Protein 1S8N (pdb70)

Secondary structure (DSSP, 8-state):
----EEEEE-SSHHHHHHHHHHHHHTT-EEEEEESSHHHHHHHHHHH--SEEEEESS-SSS-HHHHHHHHHHTT-S-EEEEEEGGGHHHHHTTGGGS-EEEEEES--HHHHHHHHHHHHHHHHHHHHHHHH-SSHHHHHHHHHHHHHHHHHHHHHH---HHHHHHHHHHHHHHTTS-HHHHHHHHHHHH-

B-factor: mean 19.97, std 8.69, range [7.73, 56.07]

CATH classification: 3.40.50.2300 (+1 more: 1.10.10.10)

GO terms:
  GO:0000160 phosphorelay signal transduction system (P, IDA)
  GO:0005886 plasma membrane (C, HDA)
  GO:0043168 anion binding (F, IDA)

Radius of gyration: 16.88 Å; Cα contacts (8 Å, |Δi|>4): 310; chains: 1; bounding box: 34×31×49 Å

Foldseek 3Di:
DAFAEEEEEDQPVVQQVQVVVLSVVVRHDYPYYHQALVVQLVCCVVVLGAEYEYEQQGPPAGNLRSVLVSQQVLSYFYEYEDAPVCVVSNVVRCVRHAYFYFHPPDDSVRVVVRSLRSRLRSVLVVLLVVFPDDPVRSVVLVVLLVVLLVQCCVVVVDDSSVSSVVLVVVCVVVVHDSSVSSVVSVVVRD

Sequence (190 aa):
AVPRRVLIAEDEALIRMDLAEMLREEGYEIVGEAGDGQEAVELAELHKPDLVIMDVKMPRRDGIDAASEIASKRIAPIVVLTAFSQRDLVERARDAGAMAYLVKPFSISDLIPAIELAVSRFREITALEGEVATLSERLETRKLVERAKGLLQTKHGMTEPDAFKWIQRAAMDRRTTMKRVAEVVLETLG

Structure (mmCIF, N/CA/C/O backbone):
data_1S8N
#
_entry.id   1S8N
#
_cell.length_a   44.836
_cell.length_b   44.836
_cell.length_c   180.626
_cell.angle_alpha   90.00
_cell.angle_beta   90.00
_cell.angle_gamma   90.00
#
_symmetry.space_group_name_H-M   'P 43 21 2'
#
loop_
_entity.id
_entity.type
_entity.pdbx_description
1 polymer 'putative antiterminator'
2 non-polymer 'AZIDE ION'
3 water water
#
loop_
_atom_site.group_PDB
_atom_site.id
_atom_site.type_symbol
_atom_site.label_atom_id
_atom_site.label_alt_id
_atom_site.label_comp_id
_atom_site.label_asym_id
_atom_site.label_entity_id
_atom_site.label_seq_id
_atom_site.pdbx_PDB_ins_code
_atom_site.Cartn_x
_atom_site.Cartn_y
_atom_site.Cartn_z
_atom_site.occupancy
_atom_site.B_iso_or_equiv
_atom_site.auth_seq_id
_atom_site.auth_comp_id
_atom_site.auth_asym_id
_atom_site.auth_atom_id
_atom_site.pdbx_PDB_model_num
ATOM 1 N N . ALA A 1 11 ? 13.006 23.229 38.653 1.00 38.63 11 ALA A N 1
ATOM 2 C CA . ALA A 1 11 ? 14.394 22.853 38.288 1.00 41.52 11 ALA A CA 1
ATOM 3 C C . ALA A 1 11 ? 14.864 21.693 39.168 1.00 39.74 11 ALA A C 1
ATOM 4 O O . ALA A 1 11 ? 14.206 20.639 39.232 1.00 43.68 11 ALA A O 1
ATOM 6 N N . VAL A 1 12 ? 15.992 21.884 39.851 1.00 34.44 12 VAL A N 1
ATOM 7 C CA . VAL A 1 12 ? 16.437 20.914 40.844 1.00 29.25 12 VAL A CA 1
ATOM 8 C C . VAL A 1 12 ? 15.470 20.878 42.031 1.00 25.66 12 VAL A C 1
ATOM 9 O O . VAL A 1 12 ? 14.837 21.881 42.374 1.00 22.06 12 VAL A O 1
ATOM 13 N N . PRO A 1 13 ? 15.378 19.718 42.669 1.00 22.9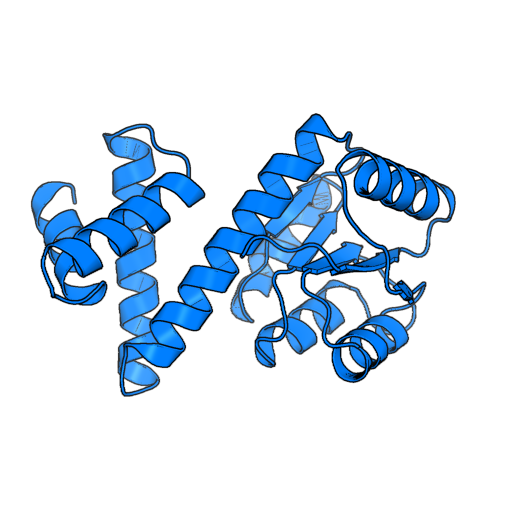9 13 PRO A N 1
ATOM 14 C CA . PRO A 1 13 ? 14.536 19.555 43.857 1.00 20.21 13 PRO A CA 1
ATOM 15 C C . PRO A 1 13 ? 14.947 20.487 44.992 1.00 20.33 13 PRO A C 1
ATOM 16 O O . PRO A 1 13 ? 16.152 20.677 45.219 1.00 20.83 13 PRO A O 1
ATOM 20 N N . ARG A 1 14 ? 13.964 21.069 45.684 1.00 17.82 14 ARG A N 1
ATOM 21 C CA . ARG A 1 14 ? 14.194 21.799 46.935 1.00 18.01 14 ARG A CA 1
ATOM 22 C C . ARG A 1 14 ? 13.404 21.246 48.120 1.00 17.38 14 ARG A C 1
ATOM 23 O O . ARG A 1 14 ? 13.878 21.255 49.257 1.00 17.40 14 ARG A O 1
ATOM 31 N N . ARG A 1 15 ? 12.187 20.780 47.866 1.00 14.41 15 ARG A N 1
ATOM 32 C CA . ARG A 1 15 ? 11.273 20.405 48.940 1.00 14.33 15 ARG A CA 1
ATOM 33 C C . ARG A 1 15 ? 11.357 18.893 49.190 1.00 14.18 15 ARG A C 1
ATOM 34 O O . ARG A 1 15 ? 11.063 18.088 48.303 1.00 12.94 15 ARG A O 1
ATOM 42 N N . VAL A 1 16 ? 11.781 18.496 50.389 1.00 13.90 16 VAL A N 1
ATOM 43 C CA . VAL A 1 16 ? 12.137 17.092 50.623 1.00 13.00 16 VAL A CA 1
ATOM 44 C C . VAL A 1 16 ? 11.316 16.477 51.775 1.00 13.61 16 VAL A C 1
ATOM 45 O O . VAL A 1 16 ? 11.134 17.072 52.837 1.00 12.05 16 VAL A O 1
ATOM 52 N N . LEU A 1 17 ? 10.813 15.265 51.536 1.00 12.47 17 LEU A N 1
ATOM 53 C CA . LEU A 1 17 ? 10.196 14.429 52.573 1.00 10.80 17 LEU A CA 1
ATOM 54 C C . LEU A 1 17 ? 11.217 13.393 53.017 1.00 11.55 17 LEU A C 1
ATOM 55 O O . LEU A 1 17 ? 11.787 12.698 52.164 1.00 12.74 17 LEU A O 1
ATOM 60 N N . ILE A 1 18 ? 11.490 13.314 54.321 1.00 12.44 18 ILE A N 1
ATOM 61 C CA . ILE A 1 18 ? 12.348 12.251 54.825 1.00 14.30 18 ILE A CA 1
ATOM 62 C C . ILE A 1 18 ? 11.543 11.238 55.619 1.00 11.82 18 ILE A C 1
ATOM 63 O O . ILE A 1 18 ? 10.511 11.568 56.185 1.00 13.42 18 ILE A O 1
ATOM 68 N N . ALA A 1 19 ? 12.002 9.989 55.604 1.00 13.87 19 ALA A N 1
ATOM 69 C CA . ALA A 1 19 ? 11.362 8.912 56.351 1.00 12.04 19 ALA A CA 1
ATOM 70 C C . ALA A 1 19 ? 12.419 8.004 56.961 1.00 13.94 19 ALA A C 1
ATOM 71 O O . ALA A 1 19 ? 13.152 7.329 56.248 1.00 14.30 19 ALA A O 1
ATOM 73 N N . GLU A 1 20 ? 12.516 8.030 58.286 1.00 13.50 20 GLU A N 1
ATOM 74 C CA . GLU A 1 20 ? 13.566 7.307 58.984 1.00 13.07 20 GLU A CA 1
ATOM 75 C C . GLU A 1 20 ? 13.138 7.161 60.434 1.00 15.12 20 GLU A C 1
ATOM 76 O O . GLU A 1 20 ? 12.786 8.147 61.070 1.00 15.88 20 GLU A O 1
ATOM 82 N N . ASP A 1 21 ? 13.199 5.946 60.963 1.00 13.53 21 ASP A N 1
ATOM 83 C CA . ASP A 1 21 ? 12.741 5.710 62.316 1.00 14.78 21 ASP A CA 1
ATOM 84 C C . ASP A 1 21 ? 13.840 5.914 63.360 1.00 11.67 21 ASP A C 1
ATOM 85 O O . ASP A 1 21 ? 13.538 6.194 64.509 1.00 15.05 21 ASP A O 1
ATOM 94 N N . GLU A 1 22 ? 15.107 5.847 62.954 1.00 12.12 22 GLU A N 1
ATOM 95 C CA . GLU A 1 22 ? 16.200 6.119 63.883 1.00 12.17 22 GLU A CA 1
ATOM 96 C C . GLU A 1 22 ? 16.396 7.634 63.996 1.00 10.75 22 GLU A C 1
ATOM 97 O O . GLU A 1 22 ? 16.709 8.292 63.002 1.00 12.72 22 GLU A O 1
ATOM 103 N N . ALA A 1 23 ? 16.223 8.169 65.199 1.00 10.91 23 ALA A N 1
ATOM 104 C CA . ALA A 1 23 ? 16.167 9.617 65.404 1.00 10.88 23 ALA A CA 1
ATOM 105 C C . ALA A 1 23 ? 17.480 10.278 65.032 1.00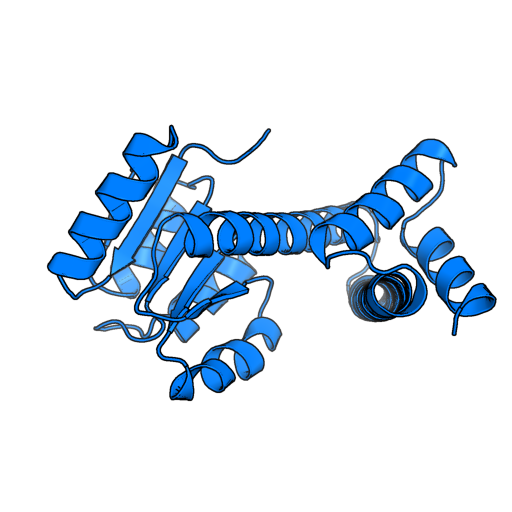 12.41 23 ALA A C 1
ATOM 106 O O . ALA A 1 23 ? 17.487 11.372 64.502 1.00 11.24 23 ALA A O 1
ATOM 108 N N . LEU A 1 24 ? 18.606 9.630 65.302 1.00 12.03 24 LEU A N 1
ATOM 109 C CA . LEU A 1 24 ? 19.876 10.288 65.028 1.00 10.79 24 LEU A CA 1
ATOM 110 C C . LEU A 1 24 ? 20.131 10.397 63.517 1.00 11.79 24 LEU A C 1
ATOM 111 O O . LEU A 1 24 ? 20.554 11.439 63.025 1.00 12.14 24 LEU A O 1
ATOM 116 N N . ILE A 1 25 ? 19.857 9.335 62.764 1.00 12.17 25 ILE A N 1
ATOM 117 C CA . ILE A 1 25 ? 19.980 9.401 61.314 1.00 13.22 25 ILE A CA 1
ATOM 118 C C . ILE A 1 25 ? 19.023 10.435 60.740 1.00 11.37 25 ILE A C 1
ATOM 119 O O . ILE A 1 25 ? 19.384 11.212 59.877 1.00 12.82 25 ILE A O 1
ATOM 124 N N . ARG A 1 26 ? 17.796 10.450 61.251 1.00 12.28 26 ARG A N 1
ATOM 125 C CA . ARG A 1 26 ? 16.818 11.442 60.833 1.00 12.93 26 ARG A CA 1
ATOM 126 C C . ARG A 1 26 ? 17.305 12.878 61.054 1.00 13.42 26 ARG A C 1
ATOM 127 O O . ARG A 1 26 ? 17.219 13.724 60.154 1.00 12.42 26 ARG A O 1
ATOM 135 N N . MET A 1 27 ? 17.816 13.152 62.247 1.00 12.85 27 MET A N 1
ATOM 136 C CA . MET A 1 27 ? 18.273 14.495 62.591 1.00 12.41 27 MET A CA 1
ATOM 137 C C . MET A 1 27 ? 19.482 14.863 61.738 1.00 11.35 27 MET A C 1
ATOM 138 O O . MET A 1 27 ? 19.584 15.992 61.245 1.00 11.62 27 MET A O 1
ATOM 143 N N . ASP A 1 28 ? 20.401 13.922 61.548 1.00 11.55 28 ASP A N 1
ATOM 144 C CA . ASP A 1 28 ? 21.599 14.230 60.805 1.00 12.78 28 ASP A CA 1
ATOM 145 C C . ASP A 1 28 ? 21.270 14.468 59.343 1.00 11.05 28 ASP A C 1
ATOM 146 O O . ASP A 1 28 ? 21.821 15.373 58.710 1.00 13.29 28 ASP A O 1
ATOM 151 N N . LEU A 1 29 ? 20.338 13.681 58.815 1.00 10.98 29 LEU A N 1
ATOM 152 C CA . LEU A 1 29 ? 19.923 13.832 57.417 1.00 12.04 29 LEU A CA 1
ATOM 153 C C . LEU A 1 29 ? 19.245 15.194 57.225 1.00 13.59 29 LEU A C 1
ATOM 154 O O . LEU A 1 29 ? 19.551 15.926 56.272 1.00 11.96 29 LEU A O 1
ATOM 159 N N . ALA A 1 30 ? 18.336 15.550 58.127 1.00 11.65 30 ALA A N 1
ATOM 160 C CA . ALA A 1 30 ? 17.666 16.839 58.015 1.00 12.57 30 ALA A CA 1
ATOM 161 C C . ALA A 1 30 ? 18.650 17.992 58.030 1.00 13.21 30 ALA A C 1
ATOM 162 O O . ALA A 1 30 ? 18.527 18.932 57.262 1.00 13.13 30 ALA A O 1
ATOM 164 N N . GLU A 1 31 ? 19.627 17.917 58.915 1.00 11.26 31 GLU A N 1
ATOM 165 C CA . GLU A 1 31 ? 20.636 18.972 59.010 1.00 11.34 31 GLU A CA 1
ATOM 166 C C . GLU A 1 31 ? 21.481 19.119 57.739 1.00 14.50 31 GLU A C 1
ATOM 167 O O . GLU A 1 31 ? 21.673 20.238 57.258 1.00 13.62 31 GLU A O 1
ATOM 173 N N . MET A 1 32 ? 21.984 18.007 57.220 1.00 13.05 32 MET A N 1
ATOM 174 C CA . MET A 1 32 ? 22.708 17.954 55.945 1.00 15.21 32 MET A CA 1
ATOM 175 C C . MET A 1 32 ? 21.916 18.660 54.866 1.00 14.89 32 MET A C 1
ATOM 176 O O . MET A 1 32 ? 22.444 19.449 54.081 1.00 14.94 32 MET A O 1
ATOM 181 N N . LEU A 1 33 ? 20.650 18.302 54.784 1.00 12.95 33 LEU A N 1
ATOM 182 C CA . LEU A 1 33 ? 19.805 18.809 53.714 1.00 12.81 33 LEU A CA 1
ATOM 183 C C . LEU A 1 33 ? 19.595 20.302 53.856 1.00 14.94 33 LEU A C 1
ATOM 184 O O . LEU A 1 33 ? 19.694 21.039 52.880 1.00 13.28 33 LEU A O 1
ATOM 189 N N . ARG A 1 34 ? 19.325 20.774 55.069 1.00 13.59 34 ARG A N 1
ATOM 190 C CA . ARG A 1 34 ? 19.160 22.208 55.280 1.00 13.83 34 ARG A CA 1
ATOM 191 C C . ARG A 1 34 ? 20.426 22.964 54.905 1.00 15.88 34 ARG A C 1
ATOM 192 O O . ARG A 1 34 ? 20.348 24.058 54.337 1.00 14.51 34 ARG A O 1
ATOM 200 N N . GLU A 1 35 ? 21.584 22.389 55.220 1.00 10.85 35 GLU A N 1
ATOM 201 C CA . GLU A 1 35 ? 22.859 23.058 54.953 1.00 15.81 35 GLU A CA 1
ATOM 202 C C . GLU A 1 35 ? 23.090 23.204 53.448 1.00 15.57 35 GLU A C 1
ATOM 203 O O . GLU A 1 35 ? 23.849 24.083 53.013 1.00 18.09 35 GLU A O 1
ATOM 2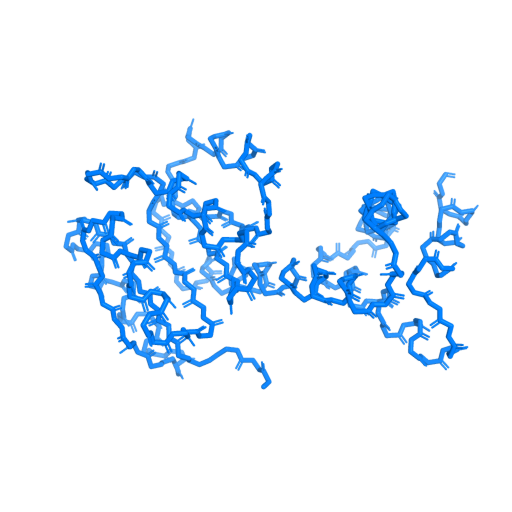09 N N . GLU A 1 36 ? 22.481 22.330 52.659 1.00 17.18 36 GLU A N 1
ATOM 210 C CA . GLU A 1 36 ? 22.709 22.338 51.217 1.00 17.45 36 GLU A CA 1
ATOM 211 C C . GLU A 1 36 ? 21.530 22.966 50.492 1.00 18.48 36 GLU A C 1
ATOM 212 O O . GLU A 1 36 ? 21.407 22.820 49.268 1.00 21.86 36 GLU A O 1
ATOM 218 N N . GLY A 1 37 ? 20.668 23.649 51.250 1.00 17.24 37 GLY A N 1
ATOM 219 C CA . GLY A 1 37 ? 19.658 24.537 50.705 1.00 18.59 37 GLY A CA 1
ATOM 220 C C . GLY A 1 37 ? 18.313 23.876 50.426 1.00 18.68 37 GLY A C 1
ATOM 221 O O . GLY A 1 37 ? 17.502 24.414 49.667 1.00 20.94 37 GLY A O 1
ATOM 222 N N . TYR A 1 38 ? 18.080 22.704 51.010 1.00 15.90 38 TYR A N 1
ATOM 223 C CA . TYR A 1 38 ? 16.772 22.067 50.934 1.00 15.75 38 TYR A CA 1
ATOM 224 C C . TYR A 1 38 ? 15.810 22.541 52.026 1.00 14.52 38 TYR A C 1
ATOM 225 O O . TYR A 1 38 ? 16.219 22.989 53.097 1.00 14.33 38 TYR A O 1
ATOM 234 N N . GLU A 1 39 ? 14.518 22.444 51.732 1.00 14.94 39 GLU A N 1
ATOM 235 C CA . GLU A 1 39 ? 13.466 22.645 52.717 1.00 15.56 39 GLU A CA 1
ATOM 236 C C . GLU A 1 39 ? 12.861 21.277 53.084 1.00 18.13 39 GLU A C 1
ATOM 237 O O . GLU A 1 39 ? 12.409 20.531 52.208 1.00 16.37 39 GLU A O 1
ATOM 243 N N . ILE A 1 40 ? 12.844 20.952 54.372 1.00 15.41 40 ILE A N 1
ATOM 244 C CA . ILE A 1 40 ? 12.157 19.748 54.843 1.00 14.62 40 ILE A CA 1
ATOM 245 C C . ILE A 1 40 ? 10.661 19.963 54.965 1.00 15.63 40 ILE A C 1
ATOM 246 O O . ILE A 1 40 ? 10.208 20.737 55.801 1.00 18.29 40 ILE A O 1
ATOM 251 N N . VAL A 1 41 ? 9.881 19.274 54.140 1.00 13.16 41 VAL A N 1
ATOM 252 C CA . VAL A 1 41 ? 8.430 19.475 54.180 1.00 15.18 41 VAL A CA 1
ATOM 253 C C . VAL A 1 41 ? 7.709 18.359 54.918 1.00 14.90 41 VAL A C 1
ATOM 254 O O . VAL A 1 41 ? 6.493 18.431 55.114 1.00 20.18 41 VAL A O 1
ATOM 258 N N . GLY A 1 42 ? 8.446 17.340 55.346 1.00 16.24 42 GLY A N 1
ATOM 259 C CA . GLY A 1 42 ? 7.868 16.312 56.194 1.00 14.59 42 GLY A CA 1
ATOM 260 C C . GLY A 1 42 ? 8.907 15.385 56.777 1.00 12.35 42 GLY A C 1
ATOM 261 O O . GLY A 1 42 ? 9.961 15.177 56.190 1.00 15.31 42 GLY A O 1
ATOM 262 N N . GLU A 1 43 ? 8.602 14.831 57.946 1.00 16.01 43 GLU A N 1
ATOM 263 C CA . GLU A 1 43 ? 9.426 13.793 58.551 1.00 16.25 43 GLU A CA 1
ATOM 264 C C . GLU A 1 43 ? 8.552 12.630 58.988 1.00 19.01 43 GLU A C 1
ATOM 265 O O . GLU A 1 43 ? 7.801 12.730 59.958 1.00 20.31 43 GLU A O 1
ATOM 271 N N . ALA A 1 44 ? 8.630 11.528 58.252 1.00 18.52 44 ALA A N 1
ATOM 272 C CA . ALA A 1 44 ? 7.867 10.336 58.602 1.00 18.31 44 ALA A CA 1
ATOM 273 C C . ALA A 1 44 ? 8.758 9.393 59.410 1.00 18.68 44 ALA A C 1
ATOM 274 O O . ALA A 1 44 ? 9.979 9.362 59.249 1.00 21.26 44 ALA A O 1
ATOM 276 N N . GLY A 1 45 ? 8.146 8.658 60.325 1.00 22.58 45 GLY A N 1
ATOM 277 C CA . GLY A 1 45 ? 8.863 7.646 61.074 1.00 22.28 45 GLY A CA 1
ATOM 278 C C . GLY A 1 45 ? 8.298 6.266 60.809 1.00 25.27 45 GLY A C 1
ATOM 279 O O . GLY A 1 45 ? 8.770 5.287 61.391 1.00 26.56 45 GLY A O 1
ATOM 280 N N . ASP A 1 46 ? 7.295 6.185 59.933 1.00 24.69 46 ASP A N 1
ATOM 281 C CA . ASP A 1 46 ? 6.858 4.900 59.393 1.00 22.70 46 ASP A CA 1
ATOM 282 C C . ASP A 1 46 ? 6.442 4.958 57.913 1.00 22.99 46 ASP A C 1
ATOM 283 O O . ASP A 1 46 ? 6.150 6.027 57.363 1.00 21.30 46 ASP A O 1
ATOM 288 N N . GLY A 1 47 ? 6.440 3.791 57.277 1.00 17.49 47 GLY A N 1
ATOM 289 C CA . GLY A 1 47 ? 6.289 3.689 55.840 1.00 12.86 47 GLY A CA 1
ATOM 290 C C . GLY A 1 47 ? 4.915 4.112 55.351 1.00 12.67 47 GLY A C 1
ATOM 291 O O . GLY A 1 47 ? 4.774 4.603 54.235 1.00 12.77 47 GLY A O 1
ATOM 292 N N . GLN A 1 48 ? 3.896 3.937 56.180 1.00 13.20 48 GLN A N 1
ATOM 293 C CA . GLN A 1 48 ? 2.558 4.330 55.788 1.00 14.36 48 GLN A CA 1
ATOM 294 C C . GLN A 1 48 ? 2.429 5.853 55.784 1.00 15.76 48 GLN A C 1
ATOM 295 O O . GLN A 1 48 ? 1.891 6.431 54.837 1.00 14.08 48 GLN A O 1
ATOM 301 N N . GLU A 1 49 ? 2.927 6.504 56.831 1.00 16.81 49 GLU A N 1
ATOM 302 C CA . GLU A 1 49 ? 2.932 7.962 56.842 1.00 17.57 49 GLU A CA 1
ATOM 303 C C . GLU A 1 49 ? 3.710 8.484 55.642 1.00 15.73 49 GLU A C 1
ATOM 304 O O . GLU A 1 49 ? 3.336 9.493 55.062 1.00 15.32 49 GLU A O 1
ATOM 310 N N . ALA A 1 50 ? 4.781 7.793 55.267 1.00 14.91 50 ALA A N 1
ATOM 311 C CA . ALA A 1 50 ? 5.634 8.257 54.165 1.00 14.80 50 ALA A CA 1
ATOM 312 C C . ALA A 1 50 ? 4.818 8.325 52.878 1.00 15.21 50 ALA A C 1
ATOM 313 O O . ALA A 1 50 ? 4.849 9.325 52.163 1.00 14.38 50 ALA A O 1
ATOM 315 N N . VAL A 1 51 ? 4.087 7.261 52.581 1.00 12.67 51 VAL A N 1
ATOM 316 C CA . VAL A 1 51 ? 3.240 7.251 51.400 1.00 11.01 51 VAL A CA 1
ATOM 317 C C . VAL A 1 51 ? 2.187 8.346 51.480 1.00 13.30 51 VAL A C 1
ATOM 318 O O . VAL A 1 51 ? 1.953 9.064 50.507 1.00 13.02 51 VAL A O 1
ATOM 322 N N . GLU A 1 52 ? 1.555 8.480 52.644 1.00 12.08 52 GLU A N 1
ATOM 323 C CA . GLU A 1 52 ? 0.491 9.458 52.826 1.00 14.65 52 GLU A CA 1
ATOM 324 C C . GLU A 1 52 ? 0.996 10.890 52.622 1.00 13.47 52 GLU A C 1
ATOM 325 O O . GLU A 1 52 ? 0.343 11.693 51.975 1.00 15.41 52 GLU A O 1
ATOM 331 N N . LEU A 1 53 ? 2.146 11.201 53.194 1.00 12.61 53 LEU A N 1
ATOM 332 C CA . LEU A 1 53 ? 2.706 12.549 53.107 1.00 14.53 53 LEU A CA 1
ATOM 333 C C . LEU A 1 53 ? 3.200 12.845 51.691 1.00 17.52 53 LEU A C 1
ATOM 334 O O . LEU A 1 53 ? 3.051 13.962 51.187 1.00 17.93 53 LEU A O 1
ATOM 339 N N . ALA A 1 54 ? 3.759 11.840 51.032 1.00 14.61 54 ALA A N 1
ATOM 340 C CA . ALA A 1 54 ? 4.194 12.022 49.657 1.00 11.25 54 ALA A CA 1
ATOM 341 C C . ALA A 1 54 ? 3.014 12.375 48.759 1.00 14.24 54 ALA A C 1
ATOM 342 O O . ALA A 1 54 ? 3.116 13.225 47.878 1.00 14.74 54 ALA A O 1
ATOM 344 N N . GLU A 1 55 ? 1.885 11.726 48.995 1.00 13.09 55 GLU A N 1
ATOM 345 C CA . GLU A 1 55 ? 0.639 12.060 48.308 1.00 16.44 55 GLU A CA 1
ATOM 346 C C . GLU A 1 55 ? 0.059 13.413 48.734 1.00 13.95 55 GLU A C 1
ATOM 347 O O . GLU A 1 55 ? -0.478 14.141 47.897 1.00 20.19 55 GLU A O 1
ATOM 353 N N . LEU A 1 56 ? 0.192 13.771 50.011 1.00 15.93 56 LEU A N 1
ATOM 354 C CA . LEU A 1 56 ? -0.425 15.002 50.510 1.00 15.63 56 LEU A CA 1
ATOM 355 C C . LEU A 1 56 ? 0.322 16.225 49.994 1.00 17.30 56 LEU A C 1
ATOM 356 O O . LEU A 1 56 ? -0.290 17.178 49.485 1.00 17.47 56 LEU A O 1
ATOM 361 N N . HIS A 1 57 ? 1.643 16.181 50.119 1.00 16.75 57 HIS A N 1
ATOM 362 C CA . HIS A 1 57 ? 2.474 17.363 49.986 1.00 16.59 57 HIS A CA 1
ATOM 363 C C . HIS A 1 57 ? 3.131 17.405 48.598 1.00 15.84 57 HIS A C 1
ATOM 364 O O . HIS A 1 57 ? 3.580 18.461 48.179 1.00 17.33 57 HIS A O 1
ATOM 371 N N . LYS A 1 58 ? 3.172 16.263 47.899 1.00 12.41 58 LYS A N 1
ATOM 372 C CA . LYS A 1 58 ? 3.856 16.136 46.602 1.00 9.56 58 LYS A CA 1
ATOM 373 C C . LYS A 1 58 ? 5.237 16.788 46.631 1.00 13.30 58 LYS A C 1
ATOM 374 O O . L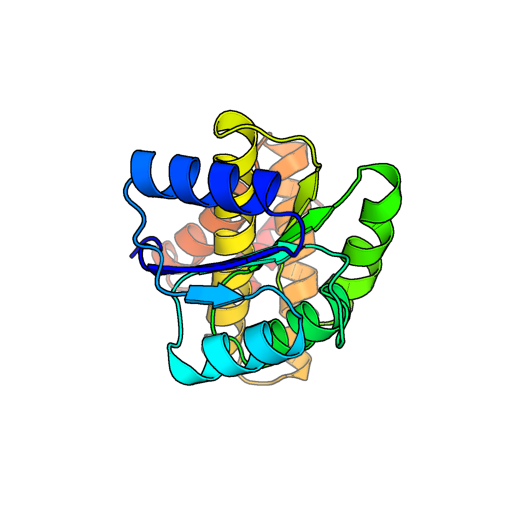YS A 1 58 ? 5.487 17.735 45.895 1.00 12.26 58 LYS A O 1
ATOM 380 N N . PRO A 1 59 ? 6.136 16.235 47.435 1.00 11.17 59 PRO A N 1
ATOM 381 C CA . PRO A 1 59 ? 7.496 16.775 47.579 1.00 10.97 59 PRO A CA 1
ATOM 382 C C . PRO A 1 59 ? 8.286 16.661 46.283 1.00 10.65 59 PRO A C 1
ATOM 383 O O . PRO A 1 59 ? 7.897 15.932 45.363 1.00 11.20 59 PRO A O 1
ATOM 387 N N . ASP A 1 60 ? 9.403 17.382 46.217 1.00 11.76 60 ASP A N 1
ATOM 388 C CA . ASP A 1 60 ? 10.320 17.304 45.082 1.00 12.90 60 ASP A CA 1
ATOM 389 C C . ASP A 1 60 ? 11.281 16.118 45.160 1.00 11.81 60 ASP A C 1
ATOM 390 O O . ASP A 1 60 ? 11.918 15.761 44.153 1.00 13.76 60 ASP A O 1
ATOM 395 N N . LEU A 1 61 ? 11.383 15.509 46.335 1.00 11.82 61 LEU A N 1
ATOM 396 C CA . LEU A 1 61 ? 12.365 14.467 46.621 1.00 11.96 61 LEU A CA 1
ATOM 397 C C . LEU A 1 61 ? 11.917 13.727 47.894 1.00 12.56 61 LEU A C 1
ATOM 398 O O . LEU A 1 61 ? 11.431 14.342 48.829 1.00 12.94 61 LEU A O 1
ATOM 403 N N . VAL A 1 62 ? 12.085 12.415 47.899 1.00 11.28 62 VAL A N 1
ATOM 404 C CA . VAL A 1 62 ? 11.835 11.572 49.068 1.00 12.10 62 VAL A CA 1
ATOM 405 C C . VAL A 1 62 ? 13.120 10.820 49.411 1.00 13.19 62 VAL A C 1
ATOM 406 O O . VAL A 1 62 ? 13.762 10.254 48.535 1.00 13.63 62 VAL A O 1
ATOM 410 N N . ILE A 1 63 ? 13.499 10.824 50.685 1.00 12.96 63 ILE A N 1
ATOM 411 C CA . ILE A 1 63 ? 14.628 10.039 51.164 1.00 13.91 63 ILE A CA 1
ATOM 412 C C . ILE A 1 63 ? 14.103 9.180 52.308 1.00 13.28 63 ILE A C 1
ATOM 413 O O . ILE A 1 63 ? 13.555 9.699 53.299 1.00 13.01 63 ILE A O 1
ATOM 418 N N . MET A 1 64 ? 14.229 7.865 52.165 1.00 13.46 64 MET A N 1
ATOM 419 C CA . MET A 1 64 ? 13.564 6.935 53.078 1.00 13.24 64 MET A CA 1
ATOM 420 C C . MET A 1 64 ? 14.407 5.696 53.370 1.00 13.34 64 MET A C 1
ATOM 421 O O . MET A 1 64 ? 15.106 5.174 52.504 1.00 13.58 64 MET A O 1
ATOM 430 N N . ASP A 1 65 ? 14.330 5.199 54.595 1.00 11.60 65 ASP A N 1
ATOM 431 C CA . ASP A 1 65 ? 15.085 3.994 54.959 1.00 11.58 65 ASP A CA 1
ATOM 432 C C . ASP A 1 65 ? 14.491 2.744 54.317 1.00 12.70 65 ASP A C 1
ATOM 433 O O . ASP A 1 65 ? 13.277 2.630 54.168 1.00 14.03 65 ASP A O 1
ATOM 438 N N . VAL A 1 66 ? 15.357 1.803 53.956 1.00 12.95 66 VAL A N 1
ATOM 439 C CA . VAL A 1 66 ? 14.932 0.529 53.391 1.00 14.84 66 VAL A CA 1
ATOM 440 C C . VAL A 1 66 ? 14.090 -0.267 54.389 1.00 13.69 66 VAL A C 1
ATOM 441 O O . VAL A 1 66 ? 13.181 -1.010 54.000 1.00 14.71 66 VAL A O 1
ATOM 445 N N . LYS A 1 67 ? 14.379 -0.094 55.676 1.00 13.40 67 LYS A N 1
ATOM 446 C CA . LYS A 1 67 ? 13.554 -0.672 56.739 1.00 17.30 67 LYS A CA 1
ATOM 447 C C . LYS A 1 67 ? 12.753 0.408 57.474 1.00 17.73 67 LYS A C 1
ATOM 448 O O . LYS A 1 67 ? 13.307 1.383 57.973 1.00 19.96 67 LYS A O 1
ATOM 454 N N . MET A 1 68 ? 11.435 0.239 57.519 1.00 17.30 68 MET A N 1
ATOM 455 C CA . MET A 1 68 ? 10.554 1.166 58.229 1.00 17.76 68 MET A CA 1
ATOM 456 C C . MET A 1 68 ? 9.505 0.354 58.976 1.00 17.44 68 MET A C 1
ATOM 457 O O . MET A 1 68 ? 9.113 -0.706 58.506 1.00 17.07 68 MET A O 1
ATOM 462 N N . PRO A 1 69 ? 9.039 0.846 60.122 1.00 16.01 69 PRO A N 1
ATOM 463 C CA . PRO A 1 69 ? 7.884 0.246 60.791 1.00 15.14 69 PRO A CA 1
ATOM 464 C C . PRO A 1 69 ? 6.637 0.313 59.910 1.00 12.47 69 PRO A C 1
ATOM 465 O O . PRO A 1 69 ? 6.539 1.223 59.067 1.00 10.56 69 PRO A O 1
ATOM 469 N N . ARG A 1 70 ? 5.747 -0.660 60.085 1.00 16.65 70 ARG A N 1
ATOM 470 C CA . ARG A 1 70 ? 4.367 -0.605 59.594 1.00 13.49 70 ARG A CA 1
ATOM 471 C C . ARG A 1 70 ? 4.324 -1.040 58.136 1.00 14.41 70 ARG A C 1
ATOM 472 O O . ARG A 1 70 ? 3.674 -2.022 57.788 1.00 17.85 70 ARG A O 1
ATOM 480 N N . ARG A 1 71 ? 5.024 -0.299 57.295 1.00 17.54 71 ARG A N 1
ATOM 481 C CA . ARG A 1 71 ? 5.159 -0.627 55.888 1.00 19.48 71 ARG A CA 1
ATOM 482 C C . ARG A 1 71 ? 6.630 -0.408 55.551 1.00 19.33 71 ARG A C 1
ATOM 483 O O . ARG A 1 71 ? 7.156 0.689 55.739 1.00 18.71 71 ARG A O 1
ATOM 491 N N . ASP A 1 72 ? 7.312 -1.456 55.106 1.00 23.01 72 ASP A N 1
ATOM 492 C CA . ASP A 1 72 ? 8.765 -1.359 54.966 1.00 22.80 72 ASP A CA 1
ATOM 493 C C . ASP A 1 72 ? 9.094 -0.363 53.871 1.00 25.50 72 ASP A C 1
ATOM 494 O O . ASP A 1 72 ? 8.283 -0.106 52.986 1.00 24.94 72 ASP A O 1
ATOM 503 N N . GLY A 1 73 ? 10.284 0.216 53.947 1.00 24.82 73 GLY A N 1
ATOM 504 C CA . GLY A 1 73 ? 10.632 1.321 53.078 1.00 26.69 73 GLY A CA 1
ATOM 505 C C . GLY A 1 73 ? 10.605 0.947 51.611 1.00 25.63 73 GLY A C 1
ATOM 506 O O . GLY A 1 73 ? 10.258 1.764 50.761 1.00 28.05 73 GLY A O 1
ATOM 507 N N . ILE A 1 74 ? 10.990 -0.282 51.303 1.00 27.31 74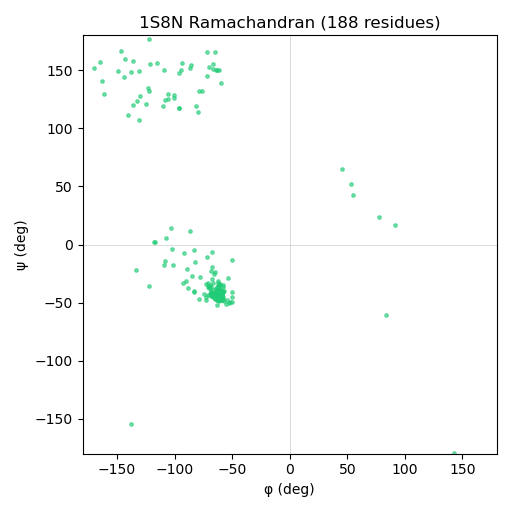 ILE A N 1
ATOM 508 C CA . ILE A 1 74 ? 11.040 -0.726 49.914 1.00 28.79 74 ILE A CA 1
ATOM 509 C C . ILE A 1 74 ? 9.634 -0.847 49.316 1.00 25.72 74 ILE A C 1
ATOM 510 O O . ILE A 1 74 ? 9.383 -0.408 48.193 1.00 26.88 74 ILE A O 1
ATOM 515 N N . ASP A 1 75 ? 8.711 -1.430 50.074 1.00 23.82 75 ASP A N 1
ATOM 516 C CA . ASP A 1 75 ? 7.306 -1.435 49.698 1.00 22.13 75 ASP A CA 1
ATOM 517 C C . ASP A 1 75 ? 6.719 -0.032 49.532 1.00 17.97 75 ASP A C 1
ATOM 518 O O . ASP A 1 75 ? 6.053 0.250 48.543 1.00 16.97 75 ASP A O 1
ATOM 523 N N . ALA A 1 76 ? 6.966 0.847 50.497 1.00 15.54 76 ALA A N 1
ATOM 524 C CA . ALA A 1 76 ? 6.497 2.221 50.399 1.00 15.85 76 ALA A CA 1
ATOM 525 C C . ALA A 1 76 ? 7.169 2.947 49.247 1.00 15.59 76 ALA A C 1
ATOM 526 O O . ALA A 1 76 ? 6.518 3.696 48.517 1.00 14.84 76 ALA A O 1
ATOM 528 N N . ALA A 1 77 ? 8.471 2.734 49.093 1.00 15.02 77 ALA A N 1
ATOM 529 C CA . ALA A 1 77 ? 9.218 3.382 48.030 1.00 16.69 77 ALA A CA 1
ATOM 530 C C . ALA A 1 77 ? 8.668 2.958 46.672 1.00 15.82 77 ALA A C 1
ATOM 531 O O . ALA A 1 77 ? 8.492 3.781 45.777 1.00 16.24 77 ALA A O 1
ATOM 533 N N . SER A 1 78 ? 8.375 1.674 46.525 1.00 16.61 78 SER A N 1
ATOM 534 C CA . SER A 1 78 ? 7.838 1.168 45.266 1.00 17.36 78 SER A CA 1
ATOM 535 C C . SER A 1 78 ? 6.480 1.803 44.955 1.00 15.22 78 SER A C 1
ATOM 536 O O . SER A 1 78 ? 6.163 2.110 43.807 1.00 16.11 78 SER A O 1
ATOM 539 N N . GLU A 1 79 ? 5.659 1.970 45.986 1.00 15.41 79 GLU A N 1
ATOM 540 C CA . GLU A 1 79 ? 4.361 2.602 45.817 1.00 15.35 79 GLU A CA 1
ATOM 541 C C . GLU A 1 79 ? 4.497 4.069 45.397 1.00 15.62 79 GLU A C 1
ATOM 542 O O . GLU A 1 79 ? 3.836 4.518 44.468 1.00 16.13 79 GLU A O 1
ATOM 548 N N . ILE A 1 80 ? 5.381 4.817 46.056 1.00 16.27 80 ILE A N 1
ATOM 549 C CA . ILE A 1 80 ? 5.625 6.207 45.662 1.00 16.38 80 ILE A CA 1
ATOM 550 C C . ILE A 1 80 ? 6.148 6.332 44.221 1.00 17.64 80 ILE A C 1
ATOM 551 O O . ILE A 1 80 ? 5.712 7.207 43.466 1.00 16.02 80 ILE A O 1
ATOM 556 N N . ALA A 1 81 ? 7.070 5.445 43.858 1.00 16.05 81 ALA A N 1
ATOM 557 C CA . ALA A 1 81 ? 7.664 5.384 42.529 1.00 16.76 81 ALA A CA 1
ATOM 558 C C . ALA A 1 81 ? 6.604 5.187 41.456 1.00 17.12 81 ALA A C 1
ATOM 559 O O . ALA A 1 81 ? 6.664 5.802 40.388 1.00 19.42 81 ALA A O 1
ATOM 561 N N . SER A 1 82 ? 5.634 4.334 41.748 1.00 17.07 82 SER A N 1
ATOM 562 C CA . SER A 1 82 ? 4.607 3.983 40.768 1.00 17.86 82 SER A CA 1
ATOM 563 C C . SER A 1 82 ? 3.687 5.165 40.452 1.00 19.22 82 SER A C 1
ATOM 564 O O . SER A 1 82 ? 3.022 5.192 39.415 1.00 20.55 82 SER A O 1
ATOM 567 N N . LYS A 1 83 ? 3.663 6.149 41.340 1.00 19.89 83 LYS A N 1
ATOM 568 C CA . LYS A 1 83 ? 2.832 7.337 41.174 1.00 20.19 83 LYS A CA 1
ATOM 569 C C . LYS A 1 83 ? 3.584 8.464 40.461 1.00 21.65 83 LYS A C 1
ATOM 570 O O . LYS A 1 83 ? 2.991 9.495 40.128 1.00 21.54 83 LYS A O 1
ATOM 576 N N . ARG A 1 84 ? 4.884 8.269 40.247 1.00 19.76 84 ARG A N 1
ATOM 577 C CA . ARG A 1 84 ? 5.719 9.247 39.543 1.00 20.42 84 ARG A CA 1
ATOM 578 C C . ARG A 1 84 ? 5.626 10.625 40.196 1.00 20.88 84 ARG A C 1
ATOM 579 O O . ARG A 1 84 ? 5.519 11.643 39.507 1.00 27.09 84 ARG A O 1
ATOM 587 N N . ILE A 1 85 ? 5.651 10.646 41.524 1.00 19.70 85 ILE A N 1
ATOM 588 C CA . ILE A 1 85 ? 5.585 11.889 42.296 1.00 20.90 85 ILE A CA 1
ATOM 589 C C . ILE A 1 85 ? 6.931 12.599 42.333 1.00 16.78 85 ILE A C 1
ATOM 590 O O . ILE A 1 85 ? 6.996 13.819 42.145 1.00 18.15 85 ILE A O 1
ATOM 595 N N . ALA A 1 86 ? 7.999 11.849 42.609 1.00 16.72 86 ALA A N 1
ATOM 596 C CA . ALA A 1 86 ? 9.296 12.430 42.953 1.00 15.24 86 ALA A CA 1
ATOM 597 C C . ALA A 1 86 ? 10.395 11.382 42.857 1.00 13.53 86 ALA A C 1
ATOM 598 O O . ALA A 1 86 ? 10.131 10.189 42.997 1.00 13.74 86 ALA A O 1
ATOM 600 N N . PRO A 1 87 ? 11.626 11.828 42.684 1.00 11.73 87 PRO A N 1
ATOM 601 C CA . PRO A 1 87 ? 12.771 10.934 42.876 1.00 12.56 87 PRO A CA 1
ATOM 602 C C . PRO A 1 87 ? 12.879 10.442 44.322 1.00 13.69 87 PRO A C 1
ATOM 603 O O . PRO A 1 87 ? 12.464 11.137 45.258 1.00 14.19 87 PRO A O 1
ATOM 607 N N . ILE A 1 88 ? 13.420 9.239 44.485 1.00 13.93 88 ILE A N 1
ATOM 608 C CA . ILE A 1 88 ? 13.524 8.581 45.776 1.00 13.08 88 ILE A CA 1
ATOM 609 C C . ILE A 1 88 ? 14.933 8.071 46.012 1.00 13.14 88 ILE A C 1
ATOM 610 O O . ILE A 1 88 ? 15.502 7.344 45.177 1.00 13.40 88 ILE A O 1
ATOM 615 N N . VAL A 1 89 ? 15.498 8.443 47.159 1.00 12.67 89 VAL A N 1
ATOM 616 C CA . VAL A 1 89 ? 16.732 7.823 47.640 1.00 14.28 89 VAL A CA 1
ATOM 617 C C . VAL A 1 89 ? 16.405 6.891 48.800 1.00 13.14 89 VAL A C 1
ATOM 618 O O . VAL A 1 89 ? 15.714 7.292 49.733 1.00 15.23 89 VAL A O 1
ATOM 622 N N . VAL A 1 90 ? 16.884 5.652 48.748 1.00 13.70 90 VAL A N 1
ATOM 623 C CA . VAL A 1 90 ? 16.594 4.673 49.798 1.00 12.91 90 VAL A CA 1
ATOM 624 C C . VAL A 1 90 ? 17.858 4.396 50.581 1.00 14.12 90 VAL A C 1
ATOM 625 O O . VAL A 1 90 ? 18.873 3.975 50.025 1.00 14.39 90 VAL A O 1
ATOM 629 N N . LEU A 1 91 ? 17.813 4.684 51.877 1.00 12.29 91 LEU A N 1
ATOM 630 C CA . LEU A 1 91 ? 18.955 4.439 52.764 1.00 11.82 91 LEU A CA 1
ATOM 631 C C . LEU A 1 91 ? 19.070 2.969 53.164 1.00 12.17 91 LEU A C 1
ATOM 632 O O . LEU A 1 91 ? 18.100 2.376 53.599 1.00 14.52 91 LEU A O 1
ATOM 637 N N . THR A 1 92 ? 20.263 2.391 53.067 1.00 12.43 92 THR A N 1
ATOM 638 C CA . THR A 1 92 ? 20.423 0.958 53.330 1.00 11.80 92 THR A CA 1
ATOM 639 C C . THR A 1 92 ? 21.795 0.618 53.891 1.00 11.89 92 THR A C 1
ATOM 640 O O . THR A 1 92 ? 22.777 1.251 53.530 1.00 11.48 92 THR A O 1
ATOM 644 N N . ALA A 1 93 ? 21.886 -0.421 54.718 1.00 11.90 93 ALA A N 1
ATOM 645 C CA . ALA A 1 93 ? 23.183 -1.021 54.987 1.00 11.55 93 ALA A CA 1
ATOM 646 C C . ALA A 1 93 ? 23.734 -1.615 53.695 1.00 10.33 93 ALA A C 1
ATOM 647 O O . ALA A 1 93 ? 22.973 -2.050 52.824 1.00 11.83 93 ALA A O 1
ATOM 649 N N . PHE A 1 94 ? 25.058 -1.649 53.572 1.00 11.75 94 PHE A N 1
ATOM 650 C CA . PHE A 1 94 ? 25.688 -2.230 52.385 1.00 11.33 94 PHE A CA 1
ATOM 651 C C . PHE A 1 94 ? 25.110 -3.609 52.107 1.00 11.47 94 PHE A C 1
ATOM 652 O O . PHE A 1 94 ? 24.799 -3.948 50.955 1.00 11.08 94 PHE A O 1
ATOM 660 N N . SER A 1 95 ? 24.980 -4.416 53.155 1.00 11.45 95 SER A N 1
ATOM 661 C CA . SER A 1 95 ? 24.626 -5.833 53.001 1.00 11.44 95 SER A CA 1
ATOM 662 C C . SER A 1 95 ? 23.155 -6.013 52.590 1.00 12.18 95 SER A C 1
ATOM 663 O O . SER A 1 95 ? 22.743 -7.109 52.220 1.00 15.39 95 SER A O 1
ATOM 666 N N . GLN A 1 96 ? 22.372 -4.943 52.655 1.00 13.63 96 GLN A N 1
ATOM 667 C CA . GLN A 1 96 ? 20.961 -4.995 52.260 1.00 13.56 96 GLN A CA 1
ATOM 668 C C . GLN A 1 96 ? 20.673 -4.285 50.928 1.00 15.72 96 GLN A C 1
ATOM 669 O O . GLN A 1 96 ? 19.527 -4.159 50.518 1.00 12.80 96 GLN A O 1
ATOM 675 N N . ARG A 1 97 ? 21.713 -3.825 50.241 1.00 12.55 97 ARG A N 1
ATOM 676 C CA . ARG A 1 97 ? 21.542 -3.159 48.968 1.00 14.17 97 ARG A CA 1
ATOM 677 C C . ARG A 1 97 ? 20.737 -3.950 47.943 1.00 15.31 97 ARG A C 1
ATOM 678 O O . ARG A 1 97 ? 20.115 -3.349 47.082 1.00 12.64 97 ARG A O 1
ATOM 686 N N . ASP A 1 98 ? 20.773 -5.276 48.020 1.00 13.34 98 ASP A N 1
ATOM 687 C CA . ASP A 1 98 ? 20.110 -6.094 47.021 1.00 15.12 98 ASP A CA 1
ATOM 688 C C . ASP A 1 98 ? 18.600 -5.952 47.144 1.00 16.16 98 ASP A C 1
ATOM 689 O O . ASP A 1 98 ? 17.880 -6.181 46.183 1.00 16.40 98 ASP A O 1
ATOM 694 N N . LEU A 1 99 ? 18.121 -5.563 48.319 1.00 15.47 99 LEU A N 1
ATOM 695 C CA . LEU A 1 99 ? 16.687 -5.340 48.487 1.00 17.43 99 LEU A CA 1
ATOM 696 C C . LEU A 1 99 ? 16.230 -4.217 47.577 1.00 15.86 99 LEU A C 1
ATOM 697 O O . LEU A 1 99 ? 15.105 -4.215 47.099 1.00 18.66 99 LEU A O 1
ATOM 702 N N . VAL A 1 100 ? 17.103 -3.242 47.356 1.00 16.09 100 VAL A N 1
ATOM 703 C CA . VAL A 1 100 ? 16.769 -2.116 46.510 1.00 13.83 100 VAL A CA 1
ATOM 704 C C . VAL A 1 100 ? 16.986 -2.442 45.029 1.00 18.47 100 VAL A C 1
ATOM 705 O O . VAL A 1 100 ? 16.181 -2.055 44.188 1.00 20.23 100 VAL A O 1
ATOM 709 N N . GLU A 1 101 ? 18.063 -3.165 44.718 1.00 19.19 101 GLU A N 1
ATOM 710 C CA . GLU A 1 101 ? 18.248 -3.746 43.382 1.00 20.39 101 GLU A CA 1
ATOM 711 C C . GLU A 1 101 ? 17.021 -4.528 42.913 1.00 21.79 101 GLU A C 1
ATOM 712 O O . GLU A 1 101 ? 16.639 -4.468 41.740 1.00 23.27 101 GLU A O 1
ATOM 718 N N . ARG A 1 102 ? 16.418 -5.276 43.825 1.00 23.43 102 ARG A N 1
ATOM 719 C CA . ARG A 1 102 ? 15.399 -6.254 43.459 1.00 24.55 102 ARG A CA 1
ATOM 720 C C . ARG A 1 102 ? 14.043 -5.557 43.415 1.00 28.76 102 ARG A C 1
ATOM 721 O O . ARG A 1 102 ? 12.991 -6.211 43.318 1.00 30.07 102 ARG A O 1
ATOM 729 N N . ALA A 1 103 ? 14.086 -4.226 43.460 1.00 32.05 103 ALA A N 1
ATOM 730 C CA . ALA A 1 103 ? 12.922 -3.399 43.783 1.00 35.45 103 ALA A CA 1
ATOM 731 C C . ALA A 1 103 ? 12.751 -2.211 42.825 1.00 37.04 103 ALA A C 1
ATOM 732 O O . ALA A 1 103 ? 11.655 -1.666 42.707 1.00 39.81 103 ALA A O 1
ATOM 734 N N . ARG A 1 104 ? 13.823 -1.802 42.147 1.00 39.58 104 ARG A N 1
ATOM 735 C CA . ARG A 1 104 ? 13.698 -0.839 41.048 1.00 38.16 104 ARG A CA 1
ATOM 736 C C . ARG A 1 104 ? 12.952 -1.487 39.881 1.00 40.52 104 ARG A C 1
ATOM 737 O O . ARG A 1 104 ? 12.635 -0.825 38.886 1.00 40.87 104 ARG A O 1
ATOM 745 N N . ASP A 1 105 ? 12.684 -2.787 40.007 1.00 40.81 105 ASP A N 1
ATOM 746 C CA . ASP A 1 105 ? 11.689 -3.463 39.175 1.00 40.25 105 ASP A CA 1
ATOM 747 C C . ASP A 1 105 ? 10.368 -2.700 39.180 1.00 39.91 105 ASP A C 1
ATOM 748 O O . ASP A 1 105 ? 9.491 -2.958 38.358 1.00 39.38 105 ASP A O 1
ATOM 753 N N . ALA A 1 106 ? 10.239 -1.755 40.108 1.00 39.39 106 ALA A N 1
ATOM 754 C CA . ALA A 1 106 ? 8.954 -1.141 40.419 1.00 39.99 106 ALA A CA 1
ATOM 755 C C . ALA A 1 106 ? 8.881 0.298 39.905 1.00 38.65 106 ALA A C 1
ATOM 756 O O . ALA A 1 106 ? 7.799 0.885 39.832 1.00 40.49 106 ALA A O 1
ATOM 758 N N . GLY A 1 107 ? 10.033 0.857 39.550 1.00 37.33 107 GLY A N 1
ATOM 759 C CA . GLY A 1 107 ? 10.160 2.291 39.334 1.00 34.22 107 GLY A CA 1
ATOM 760 C C . GLY A 1 107 ? 11.500 2.819 39.819 1.00 32.45 107 GLY A C 1
ATOM 761 O O . GLY A 1 107 ? 12.327 2.048 40.321 1.00 36.41 107 GLY A O 1
ATOM 762 N N . ALA A 1 108 ? 11.712 4.129 39.681 1.00 23.05 108 ALA A N 1
ATOM 763 C CA . ALA A 1 108 ? 13.064 4.678 39.648 1.00 22.55 108 ALA A CA 1
ATOM 764 C C . ALA A 1 108 ? 13.487 5.176 41.019 1.00 20.18 108 ALA A C 1
ATOM 765 O O . ALA A 1 108 ? 12.908 6.097 41.578 1.00 18.97 108 ALA A O 1
ATOM 767 N N . MET A 1 109 ? 14.528 4.560 41.546 1.00 19.18 109 MET A N 1
ATOM 768 C CA . MET A 1 109 ? 15.065 4.964 42.834 1.00 15.86 109 MET A CA 1
ATOM 769 C C . MET A 1 109 ? 16.577 4.746 42.828 1.00 14.13 109 MET A C 1
ATOM 770 O O . MET A 1 109 ? 17.104 4.130 41.913 1.00 14.97 109 MET A O 1
ATOM 775 N N . ALA A 1 110 ? 17.275 5.309 43.802 1.00 13.50 110 ALA A N 1
ATOM 776 C CA . ALA A 1 110 ? 18.679 4.980 44.019 1.00 13.78 110 ALA A CA 1
ATOM 777 C C . ALA A 1 110 ? 18.892 4.661 45.485 1.00 17.23 110 ALA A C 1
ATOM 778 O O . ALA A 1 110 ? 18.219 5.231 46.346 1.00 19.18 110 ALA A O 1
ATOM 780 N N . TYR A 1 111 ? 19.845 3.783 45.782 1.00 14.01 111 TYR A N 1
ATOM 781 C CA . TYR A 1 111 ? 20.224 3.557 47.175 1.00 14.52 111 TYR A CA 1
ATOM 782 C C . TYR A 1 111 ? 21.391 4.399 47.611 1.00 14.54 111 TYR A C 1
ATOM 783 O O . TYR A 1 111 ? 22.184 4.859 46.794 1.00 15.07 111 TYR A O 1
ATOM 792 N N . LEU A 1 112 ? 21.455 4.613 48.921 1.00 12.77 112 LEU A N 1
ATOM 793 C CA . LEU A 1 112 ? 22.574 5.288 49.574 1.00 12.22 112 LEU A CA 1
ATOM 794 C C . LEU A 1 112 ? 22.960 4.439 50.779 1.00 13.72 112 LEU A C 1
ATOM 795 O O . LEU A 1 112 ? 22.129 4.156 51.636 1.00 12.73 112 LEU A O 1
ATOM 800 N N . VAL A 1 113 ? 24.220 4.025 50.832 1.00 14.73 113 VAL A N 1
ATOM 801 C CA . VAL A 1 113 ? 24.713 3.157 51.890 1.00 13.02 113 VAL A CA 1
ATOM 802 C C . VAL A 1 113 ? 24.911 3.991 53.152 1.00 15.28 113 VAL A C 1
ATOM 803 O O . VAL A 1 113 ? 25.458 5.085 53.099 1.00 15.00 113 VAL A O 1
ATOM 807 N N . LYS A 1 114 ? 24.408 3.481 54.264 1.00 13.12 114 LYS A N 1
ATOM 808 C CA . LYS A 1 114 ? 24.646 4.021 55.592 1.00 13.09 114 LYS A CA 1
ATOM 809 C C . LYS A 1 114 ? 25.808 3.278 56.227 1.00 15.20 114 LYS A C 1
ATOM 810 O O . LYS A 1 114 ? 25.939 2.064 56.018 1.00 18.21 114 LYS A O 1
ATOM 816 N N . PRO A 1 115 ? 26.573 3.920 57.112 1.00 14.39 115 PRO A N 1
ATOM 817 C CA . PRO A 1 115 ? 26.481 5.360 57.422 1.00 15.19 115 PRO A CA 1
ATOM 818 C C . PRO A 1 115 ? 26.963 6.245 56.287 1.00 14.14 115 PRO A C 1
ATOM 819 O O . PRO A 1 115 ? 27.804 5.823 55.487 1.00 17.08 115 PRO A O 1
ATOM 823 N N . PHE A 1 116 ? 26.440 7.471 56.211 1.00 16.73 116 PHE A N 1
ATOM 824 C CA . PHE A 1 116 ? 26.690 8.368 55.076 1.00 16.70 116 PHE A CA 1
ATOM 825 C C . PHE A 1 116 ? 26.992 9.779 55.580 1.00 15.60 116 PHE A C 1
ATOM 826 O O . PHE A 1 116 ? 26.629 10.145 56.700 1.00 15.31 116 PHE A O 1
ATOM 834 N N . SER A 1 117 ? 27.666 10.549 54.727 1.00 17.09 117 SER A N 1
ATOM 835 C CA . SER A 1 117 ? 27.885 11.985 54.924 1.00 16.12 117 SER A CA 1
ATOM 836 C C . SER A 1 117 ? 27.325 12.777 53.739 1.00 13.80 117 SER A C 1
ATOM 837 O O . SER A 1 117 ? 26.859 12.203 52.748 1.00 14.79 117 SER A O 1
ATOM 840 N N . ILE A 1 118 ? 27.397 14.104 53.804 1.00 14.25 118 ILE A N 1
ATOM 841 C CA . ILE A 1 118 ? 26.900 14.912 52.709 1.00 14.26 118 ILE A CA 1
ATOM 842 C C . ILE A 1 118 ? 27.599 14.560 51.397 1.00 14.66 118 ILE A C 1
ATOM 843 O O . ILE A 1 118 ? 26.985 14.609 50.330 1.00 16.28 118 ILE A O 1
ATOM 852 N N . SER A 1 119 ? 28.883 14.222 51.458 1.00 14.43 119 SER A N 1
ATOM 853 C CA . SER A 1 119 ? 29.619 13.928 50.244 1.00 14.38 119 SER A CA 1
ATOM 854 C C . SER A 1 119 ? 29.088 12.683 49.547 1.00 15.58 119 SER A C 1
ATOM 855 O O . SER A 1 119 ? 29.311 12.523 48.342 1.00 14.39 119 SER A O 1
ATOM 858 N N . ASP A 1 120 ? 28.435 11.809 50.314 1.00 14.39 120 ASP A N 1
ATOM 859 C CA . ASP A 1 120 ? 27.825 10.568 49.793 1.00 16.53 120 ASP A CA 1
ATOM 860 C C . ASP A 1 120 ? 26.383 10.857 49.338 1.00 15.14 120 ASP A C 1
ATOM 861 O O . ASP A 1 120 ? 25.898 10.297 48.369 1.00 14.67 120 ASP A O 1
ATOM 866 N N . LEU A 1 121 ? 25.682 11.703 50.074 1.00 13.52 121 LEU A N 1
ATOM 867 C CA . LEU A 1 121 ? 24.264 11.973 49.829 1.00 13.54 121 LEU A CA 1
ATOM 868 C C . LEU A 1 121 ? 24.065 12.731 48.525 1.00 13.63 121 LEU A C 1
ATOM 869 O O . LEU A 1 121 ? 23.126 12.430 47.766 1.00 14.56 121 LEU A O 1
ATOM 874 N N . ILE A 1 122 ? 24.935 13.699 48.239 1.00 14.36 122 ILE A N 1
ATOM 875 C CA . ILE A 1 122 ? 24.698 14.549 47.089 1.00 15.32 122 ILE A CA 1
ATOM 876 C C . ILE A 1 122 ? 24.727 13.754 45.777 1.00 15.46 122 ILE A C 1
ATOM 877 O O . ILE A 1 122 ? 23.810 13.895 44.967 1.00 15.57 122 ILE A O 1
ATOM 882 N N . PRO A 1 123 ? 25.733 12.905 45.542 1.00 13.51 123 PRO A N 1
ATOM 883 C CA . PRO A 1 123 ? 25.661 12.019 44.364 1.00 14.27 123 PRO A CA 1
ATOM 884 C C . PRO A 1 123 ? 24.478 11.063 44.358 1.00 12.55 123 PRO A C 1
ATOM 885 O O . PRO A 1 123 ? 23.979 10.761 43.284 1.00 14.32 123 PRO A O 1
ATOM 889 N N . ALA A 1 124 ? 24.037 10.562 45.504 1.00 12.28 124 ALA A N 1
ATOM 890 C CA . ALA A 1 124 ? 22.849 9.699 45.510 1.00 11.83 124 ALA A CA 1
ATOM 891 C C . ALA A 1 124 ? 21.593 10.455 45.088 1.00 13.24 124 ALA A C 1
ATOM 892 O O . ALA A 1 124 ? 20.767 9.931 44.342 1.00 13.20 124 ALA A O 1
ATOM 894 N N . ILE A 1 125 ? 21.477 11.706 45.522 1.00 13.44 125 ILE A N 1
ATOM 895 C CA . ILE A 1 125 ? 20.349 12.531 45.102 1.00 14.48 125 ILE A CA 1
ATOM 896 C C . ILE A 1 125 ? 20.427 12.764 43.598 1.00 13.67 125 ILE A C 1
ATOM 897 O O . ILE A 1 125 ? 19.415 12.657 42.889 1.00 13.25 125 ILE A O 1
ATOM 902 N N . GLU A 1 126 ? 21.619 13.060 43.103 1.00 13.50 126 GLU A N 1
ATOM 903 C CA . GLU A 1 126 ? 21.787 13.309 41.682 1.00 12.95 126 GLU A CA 1
ATOM 904 C C . GLU A 1 126 ? 21.383 12.090 40.849 1.00 12.60 126 GLU A C 1
ATOM 905 O O . GLU A 1 126 ? 20.767 12.221 39.790 1.00 12.61 126 GLU A O 1
ATOM 911 N N . LEU A 1 127 ? 21.745 10.914 41.343 1.00 11.29 127 LEU A N 1
ATOM 912 C CA . LEU A 1 127 ? 21.397 9.661 40.678 1.00 10.46 127 LEU A CA 1
ATOM 913 C C . LEU A 1 127 ? 19.890 9.438 40.707 1.00 12.62 127 LEU A C 1
ATOM 914 O O . LEU A 1 127 ? 19.291 9.084 39.703 1.00 12.26 127 LEU A O 1
ATOM 919 N N . ALA A 1 128 ? 19.270 9.668 41.857 1.00 12.73 128 ALA A N 1
ATOM 920 C CA . ALA A 1 128 ? 17.837 9.452 41.959 1.00 13.49 128 ALA A CA 1
ATOM 921 C C . ALA A 1 128 ? 17.074 10.413 41.034 1.00 12.13 128 ALA A C 1
ATOM 922 O O . ALA A 1 128 ? 16.119 10.035 40.374 1.00 13.69 128 ALA A O 1
ATOM 924 N N . VAL A 1 129 ? 17.499 11.669 41.005 1.00 12.59 129 VAL A N 1
ATOM 925 C CA . VAL A 1 129 ? 16.920 12.677 40.135 1.00 11.87 129 VAL A CA 1
ATOM 926 C C . VAL A 1 129 ? 17.065 12.321 38.643 1.00 12.47 129 VAL A C 1
ATOM 927 O O . VAL A 1 129 ? 16.136 12.468 37.854 1.00 13.05 129 VAL A O 1
ATOM 931 N N . SER A 1 130 ? 18.239 11.842 38.258 1.00 12.15 130 SER A N 1
ATOM 932 C CA . SER A 1 130 ? 18.462 11.424 36.882 1.00 10.76 130 SER A CA 1
ATOM 933 C C . SER A 1 130 ? 17.508 10.296 36.455 1.00 11.58 130 SER A C 1
ATOM 934 O O . SER A 1 130 ? 16.913 10.328 35.367 1.00 10.06 130 SER A O 1
ATOM 937 N N . ARG A 1 131 ? 17.406 9.286 37.306 1.00 10.93 131 ARG A N 1
ATOM 938 C CA . ARG A 1 131 ? 16.554 8.141 37.009 1.00 10.26 131 ARG A CA 1
ATOM 939 C C . ARG A 1 131 ? 15.074 8.556 36.937 1.00 10.66 131 ARG A C 1
ATOM 940 O O . ARG A 1 131 ? 14.317 8.087 36.086 1.00 11.80 131 ARG A O 1
ATOM 948 N N . PHE A 1 132 ? 14.667 9.469 37.807 1.00 11.41 132 PHE A N 1
ATOM 949 C CA . PHE A 1 132 ? 13.310 10.024 37.777 1.00 11.30 132 PHE A CA 1
ATOM 950 C C . PHE A 1 132 ? 13.063 10.779 36.474 1.00 11.46 132 PHE A C 1
ATOM 951 O O . PHE A 1 132 ? 12.043 10.610 35.815 1.00 13.65 132 PHE A O 1
ATOM 959 N N . ARG A 1 133 ? 14.019 11.619 36.100 1.00 12.15 133 ARG A N 1
ATOM 960 C CA . ARG A 1 133 ? 13.875 12.393 34.885 1.00 11.36 133 ARG A CA 1
ATOM 961 C C . ARG A 1 133 ? 13.791 11.474 33.661 1.00 11.16 133 ARG A C 1
ATOM 962 O O . ARG A 1 133 ? 13.100 11.769 32.709 1.00 11.05 133 ARG A O 1
ATOM 977 N N . GLU A 1 134 ? 14.530 10.364 33.690 1.00 8.56 134 GLU A N 1
ATOM 978 C CA . GLU A 1 134 ? 14.456 9.383 32.627 1.00 8.31 134 GLU A CA 1
ATOM 979 C C . GLU A 1 134 ? 13.055 8.752 32.538 1.00 8.22 134 GLU A C 1
ATOM 980 O O . GLU A 1 134 ? 12.496 8.627 31.443 1.00 9.38 134 GLU A O 1
ATOM 986 N N . ILE A 1 135 ? 12.491 8.391 33.695 1.00 10.24 135 ILE A N 1
ATOM 987 C CA . ILE A 1 135 ? 11.138 7.837 33.715 1.00 13.34 135 ILE A CA 1
ATOM 988 C C . ILE A 1 135 ? 10.155 8.857 33.165 1.00 12.75 135 ILE A C 1
ATOM 989 O O . ILE A 1 135 ? 9.313 8.528 32.333 1.00 15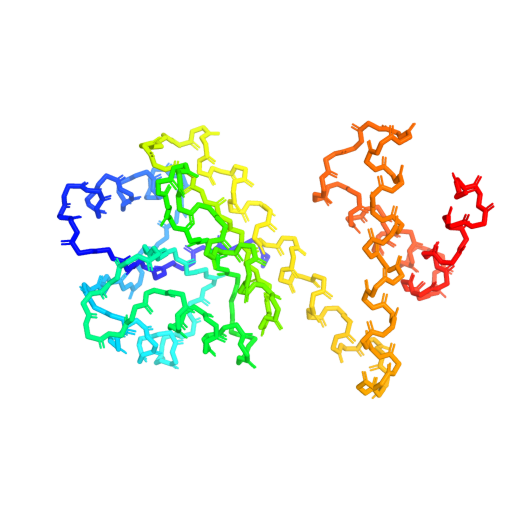.45 135 ILE A O 1
ATOM 994 N N . THR A 1 136 ? 10.237 10.096 33.632 1.00 13.17 136 THR A N 1
ATOM 995 C CA . THR A 1 136 ? 9.221 11.064 33.230 1.00 14.39 136 THR A CA 1
ATOM 996 C C . THR A 1 136 ? 9.395 11.449 31.765 1.00 14.91 136 THR A C 1
ATOM 997 O O . THR A 1 136 ? 8.413 11.657 31.055 1.00 15.96 136 THR A O 1
ATOM 1001 N N . ALA A 1 137 ? 10.634 11.479 31.283 1.00 12.42 137 ALA A N 1
ATOM 1002 C CA . ALA A 1 137 ? 10.886 11.739 29.874 1.00 12.66 137 ALA A CA 1
ATOM 1003 C C . ALA A 1 137 ? 10.299 10.633 28.990 1.00 13.39 137 ALA A C 1
ATOM 1004 O O . ALA A 1 137 ? 9.717 10.914 27.952 1.00 15.98 137 ALA A O 1
ATOM 1006 N N . LEU A 1 138 ? 10.445 9.382 29.412 1.00 9.85 138 LEU A N 1
ATOM 1007 C CA . LEU A 1 138 ? 9.921 8.256 28.649 1.00 11.53 138 LEU A CA 1
ATOM 1008 C C . LEU A 1 138 ? 8.394 8.171 28.726 1.00 11.65 138 LEU A C 1
ATOM 1009 O O . LEU A 1 138 ? 7.748 7.741 27.772 1.00 12.93 138 LEU A O 1
ATOM 1014 N N . GLU A 1 139 ? 7.821 8.548 29.868 1.00 10.31 139 GLU A N 1
ATOM 1015 C CA . GLU A 1 139 ? 6.362 8.606 29.987 1.00 11.88 139 GLU A CA 1
ATOM 1016 C C . GLU A 1 139 ? 5.821 9.597 28.968 1.00 14.59 139 GLU A C 1
ATOM 1017 O O . GLU A 1 139 ? 4.746 9.395 28.420 1.00 16.71 139 GLU A O 1
ATOM 1023 N N . GLY A 1 140 ? 6.569 10.666 28.713 1.00 14.08 140 GLY A N 1
ATOM 1024 C CA . GLY A 1 140 ? 6.045 11.762 27.913 1.00 17.36 140 GLY A CA 1
ATOM 1025 C C . GLY A 1 140 ? 6.324 11.576 26.431 1.00 19.66 140 GLY A C 1
ATOM 1026 O O . GLY A 1 140 ? 5.555 12.018 25.582 1.00 16.67 140 GLY A O 1
ATOM 1027 N N . GLU A 1 141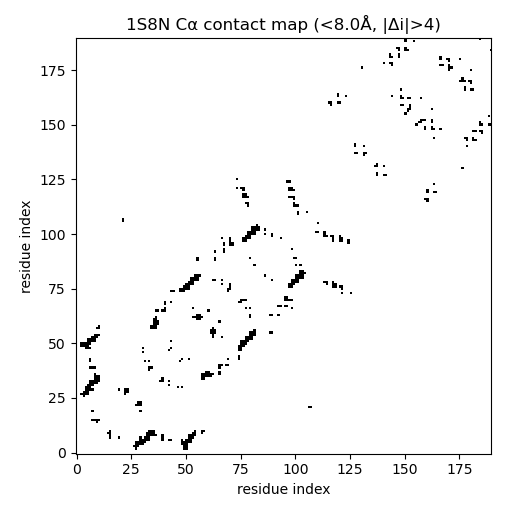 ? 7.444 10.928 26.124 1.00 23.49 141 GLU A N 1
ATOM 1028 C CA . GLU A 1 141 ? 7.963 10.861 24.766 1.00 23.49 141 GLU A CA 1
ATOM 1029 C C . GLU A 1 141 ? 7.488 9.613 23.980 1.00 21.77 141 GLU A C 1
ATOM 1030 O O . GLU A 1 141 ? 7.309 9.665 22.759 1.00 25.53 141 GLU A O 1
ATOM 1036 N N . VAL A 1 142 ? 7.308 8.504 24.677 1.00 19.49 142 VAL A N 1
ATOM 1037 C CA . VAL A 1 142 ? 6.989 7.233 24.033 1.00 18.97 142 VAL A CA 1
ATOM 1038 C C . VAL A 1 142 ? 5.479 6.990 24.160 1.00 18.78 142 VAL A C 1
ATOM 1039 O O . VAL A 1 142 ? 4.913 7.072 25.254 1.00 19.90 142 VAL A O 1
ATOM 1043 N N . ALA A 1 143 ? 4.812 6.699 23.041 1.00 18.71 143 ALA A N 1
ATOM 1044 C CA . ALA A 1 143 ? 3.347 6.690 23.013 1.00 19.44 143 ALA A CA 1
ATOM 1045 C C . ALA A 1 143 ? 2.723 5.563 23.838 1.00 18.26 143 ALA A C 1
ATOM 1046 O O . ALA A 1 143 ? 1.706 5.770 24.507 1.00 20.11 143 ALA A O 1
ATOM 1048 N N . THR A 1 144 ? 3.285 4.361 23.760 1.00 17.97 144 THR A N 1
ATOM 1049 C CA . THR A 1 144 ? 2.657 3.197 24.385 1.00 20.25 144 THR A CA 1
ATOM 1050 C C . THR A 1 144 ? 3.543 2.517 25.399 1.00 21.45 144 THR A C 1
ATOM 1051 O O . THR A 1 144 ? 4.768 2.599 25.319 1.00 21.83 144 THR A O 1
ATOM 1055 N N . LEU A 1 145 ? 2.904 1.824 26.337 1.00 20.47 145 LEU A N 1
ATOM 1056 C CA . LEU A 1 145 ? 3.596 1.156 27.421 1.00 20.82 145 LEU A CA 1
ATOM 1057 C C . LEU A 1 145 ? 4.563 0.095 26.902 1.00 24.60 145 LEU A C 1
ATOM 1058 O O . LEU A 1 145 ? 5.680 0.003 27.394 1.00 22.85 145 LEU A O 1
ATOM 1063 N N . SER A 1 146 ? 4.162 -0.691 25.908 1.00 23.21 146 SER A N 1
ATOM 1064 C CA . SER A 1 146 ? 5.031 -1.768 25.428 1.00 25.59 146 SER A CA 1
ATOM 1065 C C . SER A 1 146 ? 6.280 -1.198 24.764 1.00 26.12 146 SER A C 1
ATOM 1066 O O . SER A 1 146 ? 7.398 -1.672 25.007 1.00 25.21 146 SER A O 1
ATOM 1069 N N . GLU A 1 147 ? 6.104 -0.150 23.974 1.00 22.80 147 GLU A N 1
ATOM 1070 C CA . GLU A 1 147 ? 7.251 0.557 23.397 1.00 21.11 147 GLU A CA 1
ATOM 1071 C C . GLU A 1 147 ? 8.119 1.116 24.520 1.00 22.03 147 GLU A C 1
ATOM 1072 O O . GLU A 1 147 ? 9.344 1.112 24.440 1.00 20.68 147 GLU A O 1
ATOM 1078 N N . ARG A 1 148 ? 7.475 1.633 25.550 1.00 20.69 148 ARG A N 1
ATOM 1079 C CA . ARG A 1 148 ? 8.176 2.355 26.605 1.00 21.47 148 ARG A CA 1
ATOM 1080 C C . ARG A 1 148 ? 9.080 1.402 27.376 1.00 21.96 148 ARG A C 1
ATOM 1081 O O . ARG A 1 148 ? 10.221 1.745 27.693 1.00 21.11 148 ARG A O 1
ATOM 1089 N N . LEU A 1 149 ? 8.595 0.204 27.670 1.00 20.96 149 LEU A N 1
ATOM 1090 C CA . LEU A 1 149 ? 9.393 -0.769 28.403 1.00 21.23 149 LEU A CA 1
ATOM 1091 C C . LEU A 1 149 ? 10.676 -1.081 27.635 1.00 22.49 149 LEU A C 1
ATOM 1092 O O . LEU A 1 149 ? 11.772 -1.096 28.209 1.00 23.03 149 LEU A O 1
ATOM 1097 N N . GLU A 1 150 ? 10.557 -1.270 26.324 1.00 12.68 150 GLU A N 1
ATOM 1098 C CA . GLU A 1 150 ? 11.717 -1.647 25.527 1.00 13.54 150 GLU A CA 1
ATOM 1099 C C . GLU A 1 150 ? 12.600 -0.452 25.249 1.00 13.64 150 GLU A C 1
ATOM 1100 O O . GLU A 1 150 ? 13.813 -0.585 25.108 1.00 13.37 150 GLU A O 1
ATOM 1106 N N . THR A 1 151 ? 12.009 0.737 25.218 1.00 12.57 151 THR A N 1
ATOM 1107 C CA . THR A 1 151 ? 12.779 1.944 25.044 1.00 12.02 151 THR A CA 1
ATOM 1108 C C . THR A 1 151 ? 13.624 2.201 26.303 1.00 14.40 151 THR A C 1
ATOM 1109 O O . THR A 1 151 ? 14.805 2.510 26.226 1.00 13.94 151 THR A O 1
ATOM 1113 N N . ARG A 1 152 ? 13.031 2.011 27.472 1.00 14.53 152 ARG A N 1
ATOM 1114 C CA . ARG A 1 152 ? 13.814 2.048 28.697 1.00 15.17 152 ARG A CA 1
ATOM 1115 C C . ARG A 1 152 ? 15.003 1.082 28.675 1.00 12.26 152 ARG A C 1
ATOM 1116 O O . ARG A 1 152 ? 16.114 1.475 29.018 1.00 13.97 152 ARG A O 1
ATOM 1124 N N . LYS A 1 153 ? 14.771 -0.167 28.275 1.00 13.20 153 LYS A N 1
ATOM 1125 C CA . LYS A 1 153 ? 15.872 -1.131 28.253 1.00 13.78 153 LYS A CA 1
ATOM 1126 C C . LYS A 1 153 ? 16.975 -0.654 27.297 1.00 13.87 153 LYS A C 1
ATOM 1127 O O . LYS A 1 153 ? 18.171 -0.788 27.590 1.00 13.97 153 LYS A O 1
ATOM 1133 N N . LEU A 1 154 ? 16.581 -0.091 26.160 1.00 13.26 154 LEU A N 1
ATOM 1134 C CA . LEU A 1 154 ? 17.546 0.406 25.185 1.00 14.00 154 LEU A CA 1
ATOM 1135 C C . LEU A 1 154 ? 18.349 1.580 25.738 1.00 13.78 154 LEU A C 1
ATOM 1136 O O . LEU A 1 154 ? 19.576 1.649 25.609 1.00 14.10 154 LEU A O 1
ATOM 1141 N N . VAL A 1 155 ? 17.651 2.520 26.363 1.00 14.93 155 VAL A N 1
ATOM 1142 C CA . VAL A 1 155 ? 18.298 3.671 26.984 1.00 13.56 155 VAL A CA 1
ATOM 1143 C C . VAL A 1 155 ? 19.297 3.204 28.056 1.00 13.39 155 VAL A C 1
ATOM 1144 O O . VAL A 1 155 ? 20.383 3.749 28.161 1.00 14.70 155 VAL A O 1
ATOM 1148 N N . GLU A 1 156 ? 18.904 2.216 28.845 1.00 13.73 156 GLU A N 1
ATOM 1149 C CA . GLU A 1 156 ? 19.772 1.689 29.893 1.00 14.55 156 GLU A CA 1
ATOM 1150 C C . GLU A 1 156 ? 21.023 1.052 29.305 1.00 13.74 156 GLU A C 1
ATOM 1151 O O . GLU A 1 156 ? 22.117 1.243 29.834 1.00 14.49 156 GLU A O 1
ATOM 1157 N N . ARG A 1 157 ? 20.876 0.327 28.202 1.00 12.94 157 ARG A N 1
ATOM 1158 C CA . ARG A 1 157 ? 22.045 -0.216 27.526 1.00 13.80 157 ARG A CA 1
ATOM 1159 C C . ARG A 1 157 ? 22.940 0.891 26.990 1.00 14.12 157 ARG A C 1
ATOM 1160 O O . ARG A 1 157 ? 24.170 0.812 27.104 1.00 14.69 157 ARG A O 1
ATOM 1168 N N . ALA A 1 158 ? 22.346 1.926 26.413 1.00 13.53 158 ALA A N 1
ATOM 1169 C CA . ALA A 1 158 ? 23.140 3.019 25.863 1.00 13.84 158 ALA A CA 1
ATOM 1170 C C . ALA A 1 158 ? 23.864 3.792 26.973 1.00 14.73 158 ALA A C 1
ATOM 1171 O O . ALA A 1 158 ? 25.046 4.104 26.851 1.00 14.34 158 ALA A O 1
ATOM 1173 N N . LYS A 1 159 ? 23.169 4.076 28.070 1.00 13.84 159 LYS A N 1
ATOM 1174 C CA . LYS A 1 159 ? 23.821 4.648 29.253 1.00 14.54 159 LYS A CA 1
ATOM 1175 C C . LYS A 1 159 ? 25.029 3.835 29.673 1.00 14.40 159 LYS A C 1
ATOM 1176 O O . LYS A 1 159 ? 26.092 4.378 29.897 1.00 13.79 159 LYS A O 1
ATOM 1182 N N . GLY A 1 160 ? 24.856 2.528 29.794 1.00 13.31 160 GLY A N 1
ATOM 1183 C CA . GLY A 1 160 ? 25.934 1.681 30.249 1.00 14.29 160 GLY A CA 1
ATOM 1184 C C . GLY A 1 160 ? 27.149 1.783 29.361 1.00 13.51 160 GLY A C 1
ATOM 1185 O O . GLY A 1 160 ? 28.299 1.779 29.841 1.00 13.34 160 GLY A O 1
ATOM 1186 N N . LEU A 1 161 ? 26.922 1.855 28.053 1.00 12.08 161 LEU A N 1
ATOM 1187 C CA . LEU A 1 161 ? 28.021 1.962 27.099 1.00 12.57 161 LEU A CA 1
ATOM 1188 C C . LEU A 1 161 ? 28.727 3.315 27.210 1.00 15.01 161 LEU A C 1
ATOM 1189 O O . LEU A 1 161 ? 29.945 3.380 27.172 1.00 14.03 161 LEU A O 1
ATOM 1194 N N . LEU A 1 162 ? 27.963 4.393 27.357 1.00 14.27 162 LEU A N 1
ATOM 1195 C CA . LEU A 1 162 ? 28.560 5.695 27.557 1.00 13.15 162 LEU A CA 1
ATOM 1196 C C . LEU A 1 162 ? 29.370 5.728 28.847 1.00 15.23 162 LEU A C 1
ATOM 1197 O O . LEU A 1 162 ? 30.431 6.324 28.907 1.00 15.15 162 LEU A O 1
ATOM 1202 N N . GLN A 1 163 ? 28.858 5.077 29.884 1.00 15.14 163 GLN A N 1
ATOM 1203 C CA . GLN A 1 163 ? 29.582 5.007 31.143 1.00 14.67 163 GLN A CA 1
ATOM 1204 C C . GLN A 1 163 ? 30.917 4.265 30.997 1.00 14.43 163 GLN A C 1
ATOM 1205 O O . GLN A 1 163 ? 31.970 4.755 31.406 1.00 15.44 163 GLN A O 1
ATOM 1211 N N . THR A 1 164 ? 30.881 3.063 30.429 1.00 13.22 164 THR A N 1
ATOM 1212 C CA . THR A 1 164 ? 32.102 2.285 30.320 1.00 15.11 164 THR A CA 1
ATOM 1213 C C . THR A 1 164 ? 33.054 2.793 29.249 1.00 16.27 164 THR A C 1
ATOM 1214 O O . THR A 1 164 ? 34.248 2.847 29.464 1.00 16.00 164 THR A O 1
ATOM 1221 N N . LYS A 1 165 ? 32.538 3.163 28.091 1.00 12.93 165 LYS A N 1
ATOM 1222 C CA . LYS A 1 165 ? 33.406 3.467 26.978 1.00 13.29 165 LYS A CA 1
ATOM 1223 C C . LYS A 1 165 ? 33.916 4.893 26.989 1.00 12.17 165 LYS A C 1
ATOM 1224 O O . LYS A 1 165 ? 34.985 5.173 26.439 1.00 12.68 165 LYS A O 1
ATOM 1230 N N . HIS A 1 166 ? 33.141 5.793 27.592 1.00 12.75 166 HIS A N 1
ATOM 1231 C CA . HIS A 1 166 ? 33.542 7.189 27.653 1.00 14.62 166 HIS A CA 1
ATOM 1232 C C . HIS A 1 166 ? 33.761 7.724 29.061 1.00 14.76 166 HIS A C 1
ATOM 1233 O O . HIS A 1 166 ? 34.049 8.907 29.215 1.00 15.95 166 HIS A O 1
ATOM 1240 N N . GLY A 1 167 ? 33.613 6.887 30.083 1.00 15.08 167 GLY A N 1
ATOM 1241 C CA . GLY A 1 167 ? 34.011 7.277 31.425 1.00 16.43 167 GLY A CA 1
ATOM 1242 C C . GLY A 1 167 ? 33.011 8.194 32.102 1.00 17.12 167 GLY A C 1
ATOM 1243 O O . GLY A 1 167 ? 33.361 8.965 32.993 1.00 19.68 167 GLY A O 1
ATOM 1244 N N . MET A 1 168 ? 31.765 8.135 31.667 1.00 17.01 168 MET A N 1
ATOM 1245 C CA . MET A 1 168 ? 30.740 9.018 32.214 1.00 15.91 168 MET A CA 1
ATOM 1246 C C . MET A 1 168 ? 30.128 8.407 33.454 1.00 14.49 168 MET A C 1
ATOM 1247 O O . MET A 1 168 ? 29.991 7.187 33.562 1.00 15.42 168 MET A O 1
ATOM 1256 N N . THR A 1 169 ? 29.658 9.262 34.352 1.00 13.72 169 THR A N 1
ATOM 1257 C CA . THR A 1 169 ? 28.759 8.789 35.401 1.00 12.71 169 THR A CA 1
ATOM 1258 C C . THR A 1 169 ? 27.405 8.476 34.804 1.00 13.24 169 THR A C 1
ATOM 1259 O O . THR A 1 169 ? 27.105 8.867 33.693 1.00 13.38 169 THR A O 1
ATOM 1263 N N . GLU A 1 170 ? 26.589 7.764 35.567 1.00 12.98 170 GLU A N 1
ATOM 1264 C CA . GLU A 1 170 ? 25.283 7.404 35.098 1.00 12.78 170 GLU A CA 1
ATOM 1265 C C . GLU A 1 170 ? 24.427 8.638 34.826 1.00 13.20 170 GLU A C 1
ATOM 1266 O O . GLU A 1 170 ? 23.793 8.695 33.771 1.00 14.44 170 GLU A O 1
ATOM 1272 N N . PRO A 1 171 ? 24.376 9.621 35.727 1.00 12.61 171 PRO A N 1
ATOM 1273 C CA . PRO A 1 171 ? 23.610 10.842 35.411 1.00 13.63 171 PRO A CA 1
ATOM 1274 C C . PRO A 1 171 ? 24.138 11.569 34.187 1.00 13.08 171 PRO A C 1
ATOM 1275 O O . PRO A 1 171 ? 23.359 12.080 33.384 1.00 13.06 171 PRO A O 1
ATOM 1279 N N . ASP A 1 172 ? 25.445 11.664 34.034 1.00 12.29 172 ASP A N 1
ATOM 1280 C CA . ASP A 1 172 ? 25.975 12.347 32.849 1.00 12.90 172 ASP A CA 1
ATOM 1281 C C . ASP A 1 172 ? 25.671 11.573 31.558 1.00 13.68 172 ASP A C 1
ATOM 1282 O O . ASP A 1 172 ? 25.453 12.188 30.503 1.00 1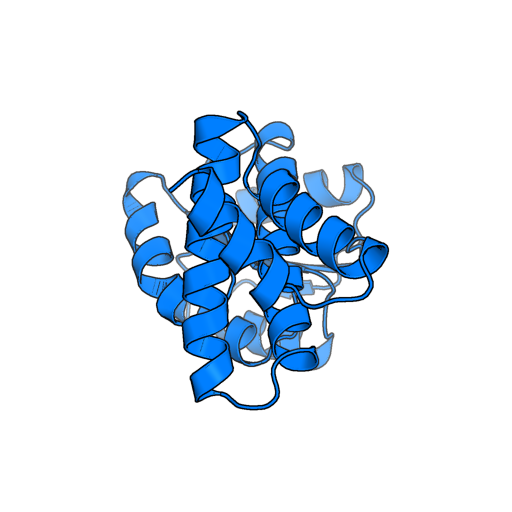3.93 172 ASP A O 1
ATOM 1287 N N . ALA A 1 173 ? 25.640 10.249 31.625 1.00 13.35 173 ALA A N 1
ATOM 1288 C CA . ALA A 1 173 ? 25.288 9.438 30.463 1.00 12.66 173 ALA A CA 1
ATOM 1289 C C . ALA A 1 173 ? 23.846 9.673 30.027 1.00 13.30 173 ALA A C 1
ATOM 1290 O O . ALA A 1 173 ? 23.555 9.851 28.843 1.00 14.06 173 ALA A O 1
ATOM 1292 N N . PHE A 1 174 ? 22.926 9.663 30.972 1.00 12.57 174 PHE A N 1
ATOM 1293 C CA . PHE A 1 174 ? 21.549 9.934 30.611 1.00 13.92 174 PHE A CA 1
ATOM 1294 C C . PHE A 1 174 ? 21.384 11.350 30.076 1.00 14.81 174 PHE A C 1
ATOM 1295 O O . PHE A 1 174 ? 20.666 11.579 29.100 1.00 14.97 174 PHE A O 1
ATOM 1303 N N . LYS A 1 175 ? 22.016 12.316 30.727 1.00 13.36 175 LYS A N 1
ATOM 1304 C CA . LYS A 1 175 ? 21.918 13.692 30.292 1.00 13.80 175 LYS A CA 1
ATOM 1305 C C . LYS A 1 175 ? 22.439 13.849 28.854 1.00 14.27 175 LYS A C 1
ATOM 1306 O O . LYS A 1 175 ? 21.867 14.604 28.079 1.00 14.75 175 LYS A O 1
ATOM 1312 N N . TRP A 1 176 ? 23.527 13.153 28.518 1.00 13.01 176 TRP A N 1
ATOM 1313 C CA . TRP A 1 176 ? 24.047 13.153 27.163 1.00 13.12 176 TRP A CA 1
ATOM 1314 C C . TRP A 1 176 ? 22.964 12.725 26.184 1.00 13.58 176 TRP A C 1
ATOM 1315 O O . TRP A 1 176 ? 22.733 13.366 25.169 1.00 13.69 176 TRP A O 1
ATOM 1326 N N . ILE A 1 177 ? 22.322 11.593 26.459 1.00 14.60 177 ILE A N 1
ATOM 1327 C CA . ILE A 1 177 ? 21.285 11.083 25.575 1.00 13.81 177 ILE A CA 1
ATOM 1328 C C . ILE A 1 177 ? 20.151 12.107 25.408 1.00 12.54 177 ILE A C 1
ATOM 1329 O O . ILE A 1 177 ? 19.722 12.404 24.291 1.00 14.02 177 ILE A O 1
ATOM 1334 N N . GLN A 1 178 ? 19.683 12.669 26.513 1.00 13.61 178 GLN A N 1
ATOM 1335 C CA . GLN A 1 178 ? 18.622 13.662 26.486 1.00 14.52 178 GLN A CA 1
ATOM 1336 C C . GLN A 1 178 ? 18.988 14.903 25.701 1.00 12.69 178 GLN A C 1
ATOM 1337 O O . GLN A 1 178 ? 18.204 15.393 24.889 1.00 13.73 178 GLN A O 1
ATOM 1343 N N . ARG A 1 179 ? 20.178 15.431 25.947 1.00 12.69 179 ARG A N 1
ATOM 1344 C CA . ARG A 1 179 ? 20.595 16.659 25.303 1.00 11.77 179 ARG A CA 1
ATOM 1345 C C . ARG A 1 179 ? 20.854 16.425 23.812 1.00 11.73 179 ARG A C 1
ATOM 1346 O O . ARG A 1 179 ? 20.537 17.273 22.988 1.00 11.66 179 ARG A O 1
ATOM 1354 N N . ALA A 1 180 ? 21.413 15.260 23.473 1.00 12.26 180 ALA A N 1
ATOM 1355 C CA . ALA A 1 180 ? 21.599 14.891 22.079 1.00 13.45 180 ALA A CA 1
ATOM 1356 C C . ALA A 1 180 ? 20.260 14.826 21.340 1.00 13.24 180 ALA A C 1
ATOM 1357 O O . ALA A 1 180 ? 20.113 15.329 20.228 1.00 13.01 180 ALA A O 1
ATOM 1359 N N . ALA A 1 181 ? 19.291 14.153 21.940 1.00 12.97 181 ALA A N 1
ATOM 1360 C CA . ALA A 1 181 ? 17.993 14.008 21.309 1.00 12.67 181 ALA A CA 1
ATOM 1361 C C . ALA A 1 181 ? 17.331 15.378 21.107 1.00 13.35 181 ALA A C 1
ATOM 1362 O O . ALA A 1 181 ? 16.743 15.667 20.065 1.00 12.33 181 ALA A O 1
ATOM 1364 N N . MET A 1 182 ? 17.462 16.245 22.092 1.00 12.08 182 MET A N 1
ATOM 1365 C CA . MET A 1 182 ? 16.860 17.557 21.982 1.00 11.75 182 MET A CA 1
ATOM 1366 C C . MET A 1 182 ? 17.556 18.378 20.902 1.00 12.76 182 MET A C 1
ATOM 1367 O O . MET A 1 182 ? 16.923 19.002 20.064 1.00 14.68 182 MET A O 1
ATOM 1376 N N . ASP A 1 183 ? 18.880 18.339 20.890 1.00 12.52 183 ASP A N 1
ATOM 1377 C CA . ASP A 1 183 ? 19.613 19.164 19.946 1.00 13.87 183 ASP A CA 1
ATOM 1378 C C . ASP A 1 183 ? 19.445 18.705 18.492 1.00 13.89 183 ASP A C 1
ATOM 1379 O O . ASP A 1 183 ? 19.394 19.520 17.582 1.00 15.77 183 ASP A O 1
ATOM 1384 N N . ARG A 1 184 ? 19.348 17.397 18.307 1.00 11.72 184 ARG A N 1
ATOM 1385 C CA . ARG A 1 184 ? 19.170 16.767 17.004 1.00 15.05 184 ARG A CA 1
ATOM 1386 C C . ARG A 1 184 ? 17.694 16.767 16.573 1.00 14.87 184 ARG A C 1
ATOM 1387 O O . ARG A 1 184 ? 17.354 16.340 15.466 1.00 14.27 184 ARG A O 1
ATOM 1402 N N . ARG A 1 185 ? 16.817 17.235 17.460 1.00 11.83 185 ARG A N 1
ATOM 1403 C CA . ARG A 1 185 ? 15.377 17.252 17.214 1.00 11.89 185 ARG A CA 1
ATOM 1404 C C . ARG A 1 185 ? 14.874 15.882 16.823 1.00 9.87 185 ARG A C 1
ATOM 1405 O O . ARG A 1 185 ? 14.197 15.697 15.815 1.00 11.89 185 ARG A O 1
ATOM 1420 N N . THR A 1 186 ? 15.221 14.921 17.657 1.00 10.32 186 THR A N 1
ATOM 1421 C CA . THR A 1 186 ? 14.799 13.560 17.450 1.00 12.84 186 THR A CA 1
ATOM 1422 C C . THR A 1 186 ? 14.376 12.982 18.793 1.00 15.66 186 THR A C 1
ATOM 1423 O O . THR A 1 186 ? 14.008 13.732 19.683 1.00 16.27 186 THR A O 1
ATOM 1427 N N . THR A 1 187 ? 14.439 11.669 18.951 1.00 15.74 187 THR A N 1
ATOM 1428 C CA . THR A 1 187 ? 13.971 11.001 20.160 1.00 15.05 187 THR A CA 1
ATOM 1429 C C . THR A 1 187 ? 15.111 10.343 20.889 1.00 14.67 187 THR A C 1
ATOM 1430 O O . THR A 1 187 ? 16.137 10.002 20.294 1.00 16.16 187 THR A O 1
ATOM 1434 N N . MET A 1 188 ? 14.918 10.143 22.182 1.00 14.68 188 MET A N 1
ATOM 1435 C CA . MET A 1 188 ? 15.870 9.376 22.980 1.00 16.14 188 MET A CA 1
ATOM 1436 C C . MET A 1 188 ? 16.045 7.978 22.384 1.00 13.44 188 MET A C 1
ATOM 1437 O O . MET A 1 188 ? 17.155 7.460 22.345 1.00 15.53 188 MET A O 1
ATOM 1442 N N . LYS A 1 189 ? 14.956 7.383 21.922 1.00 14.80 189 LYS A N 1
ATOM 1443 C CA . LYS A 1 189 ? 15.021 6.081 21.275 1.00 16.36 189 LYS A CA 1
ATOM 1444 C C . LYS A 1 189 ? 16.046 6.080 20.147 1.00 17.02 189 LYS A C 1
ATOM 1445 O O . LYS A 1 189 ? 16.898 5.220 20.088 1.00 14.71 189 LYS A O 1
ATOM 1451 N N . ARG A 1 190 ? 15.975 7.054 19.251 1.00 14.81 190 ARG A N 1
ATOM 1452 C CA . ARG A 1 190 ? 16.861 7.074 18.102 1.00 15.37 190 ARG A CA 1
ATOM 1453 C C . ARG A 1 190 ? 18.308 7.337 18.506 1.00 14.30 190 ARG A C 1
ATOM 1454 O O . ARG A 1 190 ? 19.235 6.736 17.950 1.00 15.90 190 ARG A O 1
ATOM 1462 N N . VAL A 1 191 ? 18.507 8.244 19.451 1.00 14.97 191 VAL A N 1
ATOM 1463 C CA . VAL A 1 191 ? 19.846 8.494 19.952 1.00 14.53 191 VAL A CA 1
ATOM 1464 C C . VAL A 1 191 ? 20.425 7.225 20.587 1.00 15.57 191 VAL A C 1
ATOM 1465 O O . VAL A 1 191 ? 21.578 6.874 20.327 1.00 15.40 191 VAL A O 1
ATOM 1469 N N . ALA A 1 192 ? 19.635 6.547 21.407 1.00 15.32 192 ALA A N 1
ATOM 1470 C CA . ALA A 1 192 ? 20.101 5.329 22.070 1.00 14.79 192 ALA A CA 1
ATOM 1471 C C . ALA A 1 192 ? 20.412 4.245 21.068 1.00 16.27 192 ALA A C 1
ATOM 1472 O O . ALA A 1 192 ? 21.393 3.529 21.216 1.00 15.18 192 ALA A O 1
ATOM 1474 N N . GLU A 1 193 ? 19.569 4.116 20.042 1.00 13.45 193 GLU A N 1
ATOM 1475 C CA . GLU A 1 193 ? 19.798 3.106 19.016 1.00 13.81 193 GLU A CA 1
ATOM 1476 C C . GLU A 1 193 ? 21.166 3.335 18.366 1.00 15.36 193 GLU A C 1
ATOM 1477 O O . GLU A 1 193 ? 21.932 2.396 18.155 1.00 15.39 193 GLU A O 1
ATOM 1483 N N . VAL A 1 194 ? 21.476 4.596 18.064 1.00 15.78 194 VAL A N 1
ATOM 1484 C CA . VAL A 1 194 ? 22.753 4.925 17.441 1.00 16.54 194 VAL A CA 1
ATOM 1485 C C . VAL A 1 194 ? 23.941 4.717 18.381 1.00 15.35 194 VAL A C 1
ATOM 1486 O O . VAL A 1 194 ? 24.980 4.212 17.952 1.00 16.41 194 VAL A O 1
ATOM 1490 N N . VAL A 1 195 ? 23.760 5.003 19.666 1.00 16.60 195 VAL A N 1
ATOM 1491 C CA . VAL A 1 195 ? 24.802 4.662 20.635 1.00 14.91 195 VAL A CA 1
ATOM 1492 C C . VAL A 1 195 ? 25.084 3.159 20.594 1.00 15.89 195 VAL A C 1
ATOM 1493 O O . VAL A 1 195 ? 26.223 2.738 20.561 1.00 15.35 195 VAL A O 1
ATOM 1497 N N . LEU A 1 196 ? 24.047 2.339 20.609 1.00 15.02 196 LEU A N 1
ATOM 1498 C CA . LEU A 1 196 ? 24.244 0.882 20.526 1.00 14.77 196 LEU A CA 1
ATOM 1499 C C . LEU A 1 196 ? 25.009 0.469 19.264 1.00 14.19 196 LEU A C 1
ATOM 1500 O O . LEU A 1 196 ? 25.924 -0.364 19.310 1.00 16.02 196 LEU A O 1
ATOM 1505 N N . GLU A 1 197 ? 24.619 1.054 18.133 1.00 15.52 197 GLU A N 1
ATOM 1506 C CA . GLU A 1 197 ? 25.229 0.745 16.849 1.00 16.88 197 GLU A CA 1
ATOM 1507 C C . GLU A 1 197 ? 26.717 1.091 16.904 1.00 15.26 197 GLU A C 1
ATOM 1508 O O . GLU A 1 197 ? 27.554 0.374 16.380 1.00 18.90 197 GLU A O 1
ATOM 1514 N N . THR A 1 198 ? 27.039 2.199 17.553 1.00 15.98 198 THR A N 1
ATOM 1515 C CA . THR A 1 198 ? 28.399 2.703 17.528 1.00 17.18 198 THR A CA 1
ATOM 1516 C C . THR A 1 198 ? 29.305 2.024 18.556 1.00 19.46 198 THR A C 1
ATOM 1517 O O . THR A 1 198 ? 30.456 1.735 18.265 1.00 20.94 198 THR A O 1
ATOM 1521 N N . LEU A 1 199 ? 28.786 1.780 19.755 1.00 17.56 199 LEU A N 1
ATOM 1522 C CA . LEU A 1 199 ? 29.616 1.361 20.881 1.00 17.50 199 LEU A CA 1
ATOM 1523 C C . LEU A 1 199 ? 29.392 -0.096 21.275 1.00 19.42 199 LEU A C 1
ATOM 1524 O O . LEU A 1 199 ? 30.207 -0.674 21.992 1.00 21.18 199 LEU A O 1
ATOM 1529 N N . GLY A 1 200 ? 28.281 -0.677 20.832 1.00 17.75 200 GLY A N 1
ATOM 1530 C CA . GLY A 1 200 ? 27.813 -1.957 21.348 1.00 20.24 200 GLY A CA 1
ATOM 1531 C C . GLY A 1 200 ? 28.518 -3.150 20.723 1.00 21.21 200 GLY A C 1
ATOM 1532 O O . GLY A 1 200 ? 29.093 -3.043 19.636 1.00 24.44 200 GLY A O 1
#

Organism: Mycobacterium tuberculosis (strain ATCC 25618 / H37Rv) (NCBI:txid83332)

InterPro domains:
  IPR001789 Signal transduction response regulator, receiver domain [PF00072] (16-125)
  IPR001789 Signal transduction response regulator, receiver domain [PS50110] (15-129)
  IPR001789 Signal transduction response regulator, receiver domain [SM00448] (14-125)
  IPR005561 ANTAR domain [PF03861] (144-195)
  IPR005561 ANTAR domain [PS50921] (135-196)
  IPR005561 ANTAR domain [SM01012] (141-196)
  IPR008327 Signal transduction response regulator, antiterminator [PIRSF036382] (12-202)
  IPR011006 CheY-like superfamily [SSF52172] (13-196)
  IPR036388 Winged helix-like DNA-binding domain superfamily [G3DSA:1.10.10.10] (143-205)
  IPR048029 PdtaR, receiver domain [cd19932] (14-131)

Solvent-accessible surface area: 9914 Å² total; per-residue (Å²): 156,127,20,157,75,0,1,0,0,1,67,98,49,118,46,57,112,68,0,3,76,24,1,128,106,86,48,34,93,38,34,13,86,0,30,30,0,69,71,0,8,93,29,0,70,128,72,118,3,51,0,0,0,0,4,2,95,12,60,208,57,57,0,38,73,0,0,26,57,1,5,62,117,86,31,3,5,0,0,0,0,0,40,122,95,58,72,77,69,4,90,190,10,66,134,42,10,6,0,0,74,11,50,50,136,32,51,49,84,66,2,50,71,9,5,97,39,0,34,11,25,43,110,1,12,51,22,2,71,70,81,17,91,65,117,81,88,36,104,101,8,61,121,30,0,48,144,0,1,30,33,2,52,113,114,107,70,50,80,29,34,84,0,2,85,93,0,32,161,14,4,142,108,121,194,44,50,3,98,150,0,0,78,67,9,29,116,101,31,77

Nearest PDB structures (foldseek):
  1sd5-assembly1_A  TM=1.002E+00  e=1.929E-34  Mycobacterium tuberculosis H37Rv
  6ww6-assembly1_A  TM=6.165E-01  e=5.219E-15  Enterococcus faecalis
  2gwr-assembly1_A  TM=8.311E-01  e=1.525E-07  Mycobacterium tuberculosis
  1qmp-assembly4_D  TM=8.437E-01  e=6.354E-07  Geobacillus stearothermophilus
  5f64-assembly2_C  TM=5.784E-01  e=1.347E-07  Shigella flexneri 2a str. 2457T